Protein 1O5H (pdb70)

CATH classification: 1.20.120.680

Foldseek 3Di:
DQVPADPVRVVVCVDPDCLQHLLLVLLVLLCLLVLLCLLVVQAPDPPLPVCNVCVVSVVLCVLNVLSSVLSVQCCLVVQCCPCPPDPVSNLVSLLSNLVSLVSLVSLVSLVSLLVCLVRGDPVSLVSSLVSLVSNVVSLVSSVVSNVVSLVPHPPVVSSVVVVVNVVSVVSSVVSSVSSCVSVVVVPDD/DQVPADPVRVVVCVDPDCLQDLLLVLLVLLCLLVLLCLLVVQAPDPPQPVCNVCVVSVVLVVLNVLSNVLSNQCCLVVQCCPVPPDPVSNLVSLLSNLVSLNVLVSLVSLVSLLVCLVRGDLVSLVSSLVSLVSNLVSLVSSVVSNVVSLVVHPPVVSSVVVVVNVVSNVSSVVSSVSSCVSVVVVD

Radius of gyration: 20.79 Å; Cα contacts (8 Å, |Δi|>4): 556; chains: 2; bounding box: 46×40×64 Å

Nearest PDB structures (foldseek):
  1o5h-assembly1_B  TM=1.003E+00  e=1.200E-19  Thermotoga maritima
  7vg5-assembly1_B  TM=8.616E-01  e=2.254E-08  Methylorubrum extorquens AM1
  7vg4-assembly1_A  TM=8.883E-01  e=6.870E-08  Methylorubrum extorquens AM1
  7vg4-assembly3_F  TM=8.047E-01  e=1.773E-06  Methylorubrum extorquens AM1
  2lqg-assembly1_A  TM=3.278E-01  e=6.235E-01  Mus musculus

Solvent-accessible surface area: 16762 Å² total

Organism: Thermotoga maritima (strain ATCC 43589 / DSM 3109 / JCM 10099 / NBRC 100826 / MSB8) (NCBI:txid243274)

Secondary structure (DSSP, 8-state):
--TTSBHHHHH---SSSSSS-HHHHHHHHH--HHHH---TTTTT-TT-GGGS---HHHH--HHHHHHHHHHHH--HHHH---TTS-HHHHHHHHHHHHH---TTT--HHHHHHHHHHHHS-GGGHHHHHHHHHHHHHHHHHHHHHHHHHHTT---HHHHH--HHHHHHHHHHHHHHHHHH--GGGGT--/-GGGSBHHHHH---SSSSSS-HHHHHHHHH--HHHH---TTTTT-TT-GGGS---HHHH--HHHHHHHHHHHH--HHHH---TTS-HHHHHHHHHHHHH---TTT--HHHHHHHHHHHHS-GGGHHHHHHHHHHHHHHHHHHHHHHHHHHTT---HHHHH--HHHHHHHHHHHHHHHHHH--GGGG-

B-factor: mean 45.63, std 13.53, range [14.44, 129.76]

Structure (mmCIF, N/CA/C/O backbone):
data_1O5H
#
_entry.id   1O5H
#
_cell.length_a   56.704
_cell.length_b   71.875
_cell.length_c   119.245
_cell.angle_alpha   90.00
_cell.angle_beta   90.00
_cell.angle_gamma   90.00
#
_symmetry.space_group_name_H-M   'P 21 21 21'
#
loop_
_atom_site.group_PDB
_atom_site.id
_atom_site.type_symbol
_atom_site.label_atom_id
_atom_site.label_alt_id
_atom_site.label_comp_id
_atom_site.label_asym_id
_atom_site.label_entity_id
_atom_site.label_seq_id
_atom_site.pdbx_PDB_ins_code
_atom_site.Cartn_x
_atom_site.Cartn_y
_atom_site.Cartn_z
_atom_site.occupancy
_atom_site.B_iso_or_equiv
_atom_site.auth_seq_id
_atom_site.auth_comp_id
_atom_site.auth_asym_id
_atom_site.auth_atom_id
_atom_site.pdbx_PDB_model_num
ATOM 1 N N . GLU A 1 14 ? 18.732 27.672 48.348 1.00 61.63 2 GLU A N 1
ATOM 2 C CA . GLU A 1 14 ? 19.677 27.687 47.191 1.00 63.30 2 GLU A CA 1
ATOM 3 C C . GLU A 1 14 ? 21.163 27.856 47.556 1.00 62.28 2 GLU A C 1
ATOM 4 O O . GLU A 1 14 ? 21.871 26.872 47.734 1.00 63.26 2 GLU A O 1
ATOM 10 N N . VAL A 1 15 ? 21.621 29.103 47.664 1.00 60.16 3 VAL A N 1
ATOM 11 C CA . VAL A 1 15 ? 23.046 29.416 47.850 1.00 58.70 3 VAL A CA 1
ATOM 12 C C . VAL A 1 15 ? 23.625 28.989 49.193 1.00 57.34 3 VAL A C 1
ATOM 13 O O . VAL A 1 15 ? 24.741 28.472 49.247 1.00 55.79 3 VAL A O 1
ATOM 17 N N . GLU A 1 16 ? 22.878 29.223 50.272 1.00 56.06 4 GLU A N 1
ATOM 18 C CA . GLU A 1 16 ? 23.355 28.877 51.608 1.00 56.48 4 GLU A CA 1
ATOM 19 C C . GLU A 1 16 ? 23.624 27.396 51.745 1.00 55.57 4 GLU A C 1
ATOM 20 O O . GLU A 1 16 ? 24.456 26.984 52.572 1.00 55.97 4 GLU A O 1
ATOM 26 N N . ARG A 1 17 ? 22.901 26.596 50.961 1.00 52.90 5 ARG A N 1
ATOM 27 C CA . ARG A 1 17 ? 23.038 25.159 51.061 1.00 51.00 5 ARG A CA 1
ATOM 28 C C . ARG A 1 17 ? 24.353 24.679 50.425 1.00 48.34 5 ARG A C 1
ATOM 29 O O . ARG A 1 17 ? 24.710 23.511 50.529 1.00 49.42 5 ARG A O 1
ATOM 33 N N . LEU A 1 18 ? 25.106 25.596 49.825 1.00 44.84 6 LEU A N 1
ATOM 34 C CA . LEU A 1 18 ? 26.409 25.248 49.270 1.00 44.44 6 LEU A CA 1
ATOM 35 C C . LEU A 1 18 ? 27.438 25.162 50.358 1.00 45.31 6 LEU A C 1
ATOM 36 O O . LEU A 1 18 ? 27.395 25.926 51.324 1.00 47.64 6 LEU A O 1
ATOM 41 N N . SER A 1 19 ? 28.385 24.247 50.210 1.00 45.21 7 SER A N 1
ATOM 42 C CA . SER A 1 19 ? 29.472 24.177 51.175 1.00 43.48 7 SER A CA 1
ATOM 43 C C . SER A 1 19 ? 30.484 25.237 50.825 1.00 43.33 7 SER A C 1
ATOM 44 O O . SER A 1 19 ? 30.550 25.691 49.684 1.00 42.57 7 SER A O 1
ATOM 47 N N . LEU A 1 20 ? 31.282 25.611 51.812 1.00 44.29 8 LEU A N 1
ATOM 48 C CA . LEU A 1 20 ? 32.347 26.575 51.618 1.00 45.29 8 LEU A CA 1
ATOM 49 C C . LEU A 1 20 ? 33.325 26.185 50.498 1.00 46.53 8 LEU A C 1
ATOM 50 O O . LEU A 1 20 ? 33.679 27.029 49.659 1.00 46.90 8 LEU A O 1
ATOM 55 N N . LYS A 1 21 ? 33.751 24.921 50.467 1.00 46.05 9 LYS A N 1
ATOM 56 C CA . LYS A 1 21 ? 34.608 24.454 49.382 1.00 44.79 9 LYS A CA 1
ATOM 57 C C . LYS A 1 21 ? 33.893 24.606 48.043 1.00 43.87 9 LYS A C 1
ATOM 58 O O . LYS A 1 21 ? 34.483 25.147 47.119 1.00 41.92 9 LYS A O 1
ATOM 64 N N . GLU A 1 22 ? 32.636 24.146 47.959 1.00 42.59 10 GLU A N 1
ATOM 65 C CA . GLU A 1 22 ? 31.812 24.278 46.749 1.00 44.56 10 GLU A CA 1
ATOM 66 C C . GLU A 1 22 ? 31.728 25.725 46.279 1.00 43.53 10 GLU A C 1
ATOM 67 O O . GLU A 1 22 ? 32.115 26.046 45.143 1.00 40.90 10 GLU A O 1
ATOM 73 N N . PHE A 1 23 ? 31.208 26.599 47.144 1.00 42.73 11 PHE A N 1
ATOM 74 C CA . PHE A 1 23 ? 31.041 27.999 46.763 1.00 41.90 11 PHE A CA 1
ATOM 75 C C . PHE A 1 23 ? 32.341 28.575 46.216 1.00 43.30 11 PHE A C 1
ATOM 76 O O . PHE A 1 23 ? 32.334 29.268 45.196 1.00 43.74 11 PHE A O 1
ATOM 84 N N . CYS A 1 24 ? 33.449 28.282 46.893 1.00 42.96 12 CYS A N 1
ATOM 85 C CA . CYS A 1 24 ? 34.746 28.785 46.462 1.00 43.05 12 CYS A CA 1
ATOM 86 C C . CYS A 1 24 ? 35.134 28.242 45.117 1.00 42.88 12 CYS A C 1
ATOM 87 O O . CYS A 1 24 ? 35.388 29.005 44.210 1.00 44.95 12 CYS A O 1
ATOM 90 N N . ASP A 1 25 ? 35.166 26.920 44.989 1.00 44.40 13 ASP A N 1
ATOM 91 C CA . ASP A 1 25 ? 35.521 26.275 43.736 1.00 42.47 13 ASP A CA 1
ATOM 92 C C . ASP A 1 25 ? 34.770 26.916 42.595 1.00 42.28 13 ASP A C 1
ATOM 93 O O . ASP A 1 25 ? 35.348 27.137 41.553 1.00 42.97 13 ASP A O 1
ATOM 106 N N . VAL A 1 27 ? 33.507 30.069 42.435 1.00 42.89 15 VAL A N 1
ATOM 107 C CA . VAL A 1 27 ? 34.053 31.393 42.207 1.00 38.28 15 VAL A CA 1
ATOM 108 C C . VAL A 1 27 ? 35.351 31.236 41.439 1.00 38.52 15 VAL A C 1
ATOM 109 O O . VAL A 1 27 ? 35.604 31.962 40.486 1.00 39.07 15 VAL A O 1
ATOM 113 N N . ALA A 1 28 ? 36.154 30.260 41.842 1.00 38.73 16 ALA A N 1
ATOM 114 C CA . ALA A 1 28 ? 37.449 29.989 41.228 1.00 38.99 16 ALA A CA 1
ATOM 115 C C . ALA A 1 28 ? 37.343 29.530 39.771 1.00 39.94 16 ALA A C 1
ATOM 116 O O . ALA A 1 28 ? 38.211 29.834 38.958 1.00 38.65 16 ALA A O 1
ATOM 118 N N . GLU A 1 29 ? 36.260 28.814 39.467 1.00 43.81 17 GLU A N 1
ATOM 119 C CA . GLU A 1 29 ? 35.989 28.179 38.162 1.00 45.68 17 GLU A CA 1
ATOM 120 C C . GLU A 1 29 ? 36.058 29.131 36.992 1.00 46.36 17 GLU A C 1
ATOM 121 O O . GLU A 1 29 ? 35.863 30.339 37.119 1.00 46.01 17 GLU A O 1
ATOM 127 N N . ARG A 1 30 ? 36.300 28.570 35.824 1.00 49.39 18 ARG A N 1
ATOM 128 C CA . ARG A 1 30 ? 36.362 29.369 34.610 1.00 51.42 18 ARG A CA 1
ATOM 129 C C . ARG A 1 30 ? 34.947 29.693 34.081 1.00 51.51 18 ARG A C 1
ATOM 130 O O . ARG A 1 30 ? 34.679 29.633 32.887 1.00 53.45 18 ARG A O 1
ATOM 138 N N . LYS A 1 31 ? 34.048 30.018 34.999 1.00 51.50 19 LYS A N 1
ATOM 139 C CA . LYS A 1 31 ? 32.691 30.403 34.685 1.00 52.10 19 LYS A CA 1
ATOM 140 C C . LYS A 1 31 ? 32.473 31.795 35.302 1.00 53.40 19 LYS A C 1
ATOM 141 O O . LYS A 1 31 ? 33.117 32.141 36.287 1.00 52.42 19 LYS A O 1
ATOM 143 N N . PRO A 1 32 ? 31.587 32.612 34.743 1.00 54.82 20 PRO A N 1
ATOM 144 C CA . PRO A 1 32 ? 31.313 33.898 35.354 1.00 56.12 20 PRO A CA 1
ATOM 145 C C . PRO A 1 32 ? 30.146 33.879 36.351 1.00 59.90 20 PRO A C 1
ATOM 146 O O . PRO A 1 32 ? 29.734 34.955 36.763 1.00 60.09 20 PRO A O 1
ATOM 150 N N . THR A 1 33 ? 29.625 32.696 36.728 1.00 64.80 21 THR A N 1
ATOM 151 C CA . THR A 1 33 ? 28.320 32.587 37.437 1.00 66.60 21 THR A CA 1
ATOM 152 C C . THR A 1 33 ? 28.387 33.288 38.768 1.00 66.92 21 THR A C 1
ATOM 153 O O . THR A 1 33 ? 27.684 34.295 38.897 1.00 72.63 21 THR A O 1
ATOM 157 N N . PRO A 1 34 ? 29.189 32.810 39.749 1.00 62.49 22 PRO A N 1
ATOM 158 C CA . PRO A 1 34 ? 29.368 33.574 41.010 1.00 56.44 22 PRO A CA 1
ATOM 159 C C . PRO A 1 34 ? 30.576 34.507 40.873 1.00 53.69 22 PRO A C 1
ATOM 160 O O . PRO A 1 34 ? 31.714 34.057 40.793 1.00 52.82 22 PRO A O 1
ATOM 164 N N . GLY A 1 35 ? 30.308 35.804 40.780 1.00 52.39 23 GLY A N 1
ATOM 165 C CA . GLY A 1 35 ? 31.362 36.811 40.655 1.00 47.71 23 GLY A CA 1
ATOM 166 C C . GLY A 1 35 ? 31.568 37.577 41.950 1.00 45.17 23 GLY A C 1
ATOM 167 O O . GLY A 1 35 ? 31.063 37.183 43.017 1.00 44.55 23 GLY A O 1
ATOM 168 N N . GLY A 1 36 ? 32.313 38.675 41.856 1.00 41.43 24 GLY A N 1
ATOM 169 C CA . GLY A 1 36 ? 32.650 39.480 43.019 1.00 38.91 24 GLY A CA 1
ATOM 170 C C . GLY A 1 36 ? 31.439 39.848 43.844 1.00 39.92 24 GLY A C 1
ATOM 171 O O . GLY A 1 36 ? 31.401 39.583 45.061 1.00 38.55 24 GLY A O 1
ATOM 172 N N . GLY A 1 37 ? 30.436 40.425 43.165 1.00 39.06 25 GLY A N 1
ATOM 173 C CA . GLY A 1 37 ? 29.203 40.896 43.794 1.00 33.56 25 GLY A CA 1
ATOM 174 C C . GLY A 1 37 ? 28.616 39.814 44.642 1.00 35.04 25 GLY A C 1
ATOM 175 O O . GLY A 1 37 ? 28.373 40.048 45.824 1.00 38.06 25 GLY A O 1
ATOM 176 N N . ALA A 1 38 ? 28.427 38.621 44.060 1.00 34.80 26 ALA A N 1
ATOM 177 C CA . ALA A 1 38 ? 27.952 37.458 44.820 1.00 33.70 26 ALA A CA 1
ATOM 178 C C . ALA A 1 38 ? 28.822 37.202 46.054 1.00 34.94 26 ALA A C 1
ATOM 179 O O . ALA A 1 38 ? 28.288 37.120 47.185 1.00 35.10 26 ALA A O 1
ATOM 181 N N . VAL A 1 39 ? 30.147 37.129 45.856 1.00 32.50 27 VAL A N 1
ATOM 182 C CA . VAL A 1 39 ? 31.054 36.914 46.984 1.00 31.92 27 VAL A CA 1
ATOM 183 C C . VAL A 1 39 ? 30.808 37.963 48.069 1.00 33.70 27 VAL A C 1
ATOM 184 O O . VAL A 1 39 ? 30.664 37.620 49.252 1.00 34.35 27 VAL A O 1
ATOM 188 N N . GLY A 1 40 ? 30.739 39.232 47.651 1.00 34.84 28 GLY A N 1
ATOM 189 C CA . GLY A 1 40 ? 30.395 40.348 48.529 1.00 34.70 28 GLY A CA 1
ATOM 190 C C . GLY A 1 40 ? 29.183 40.081 49.418 1.00 38.74 28 GLY A C 1
ATOM 191 O O . GLY A 1 40 ? 29.266 40.203 50.661 1.00 38.79 28 GLY A O 1
ATOM 192 N N . SER A 1 41 ? 28.056 39.707 48.805 1.00 36.48 29 SER A N 1
ATOM 193 C CA . SER A 1 41 ? 26.905 39.290 49.602 1.00 37.60 29 SER A CA 1
ATOM 194 C C . SER A 1 41 ? 27.227 38.209 50.623 1.00 36.84 29 SER A C 1
ATOM 195 O O . SER A 1 41 ? 26.768 38.273 51.773 1.00 38.21 29 SER A O 1
ATOM 198 N N . VAL A 1 42 ? 27.986 37.204 50.203 1.00 34.58 30 VAL A N 1
ATOM 199 C CA . VAL A 1 42 ? 28.278 36.098 51.096 1.00 32.67 30 VAL A CA 1
ATOM 200 C C . VAL A 1 42 ? 29.125 36.603 52.253 1.00 32.13 30 VAL A C 1
ATOM 201 O O . VAL A 1 42 ? 28.887 36.270 53.435 1.00 29.74 30 VAL A O 1
ATOM 205 N N . VAL A 1 43 ? 30.085 37.448 51.921 1.00 30.14 31 VAL A N 1
ATOM 206 C CA . VAL A 1 43 ? 30.887 38.052 52.965 1.00 30.59 31 VAL A CA 1
ATOM 207 C C . VAL A 1 43 ? 29.993 38.878 53.849 1.00 30.40 31 VAL A C 1
ATOM 208 O O . VAL A 1 43 ? 30.083 38.810 55.058 1.00 30.94 31 VAL A O 1
ATOM 212 N N . GLY A 1 44 ? 29.080 39.627 53.252 1.00 31.78 32 GLY A N 1
ATOM 213 C CA . GLY A 1 44 ? 28.229 40.486 54.050 1.00 32.84 32 GLY A CA 1
ATOM 214 C C . GLY A 1 44 ? 27.473 39.642 55.048 1.00 36.21 32 GLY A C 1
ATOM 215 O O . GLY A 1 44 ? 27.325 40.000 56.214 1.00 37.29 32 GLY A O 1
ATOM 216 N N . ALA A 1 45 ? 26.984 38.503 54.575 1.00 38.86 33 ALA A N 1
ATOM 217 C CA . ALA A 1 45 ? 26.192 37.611 55.397 1.00 37.81 33 ALA A CA 1
ATOM 218 C C . ALA A 1 45 ? 26.993 37.200 56.602 1.00 38.26 33 ALA A C 1
ATOM 219 O O . ALA A 1 45 ? 26.499 37.238 57.700 1.00 38.82 33 ALA A O 1
ATOM 229 N N . ALA A 1 47 ? 29.461 38.819 57.893 1.00 37.89 35 ALA A N 1
ATOM 230 C CA . ALA A 1 47 ? 29.633 39.990 58.752 1.00 37.15 35 ALA A CA 1
ATOM 231 C C . ALA A 1 47 ? 28.428 40.181 59.655 1.00 38.40 35 ALA A C 1
ATOM 232 O O . ALA A 1 47 ? 28.583 40.486 60.843 1.00 39.33 35 ALA A O 1
ATOM 234 N N . CYS A 1 48 ? 27.232 39.982 59.099 1.00 38.26 36 CYS A N 1
ATOM 235 C CA . CYS A 1 48 ? 25.999 40.060 59.875 1.00 38.81 36 CYS A CA 1
ATOM 236 C C . CYS A 1 48 ? 26.007 39.015 60.981 1.00 40.60 36 CYS A C 1
ATOM 237 O O . CYS A 1 48 ? 25.571 39.277 62.115 1.00 43.63 36 CYS A O 1
ATOM 240 N N . ALA A 1 49 ? 26.531 37.837 60.681 1.00 39.77 37 ALA A N 1
ATOM 241 C CA . ALA A 1 49 ? 26.651 36.818 61.708 1.00 39.59 37 ALA A CA 1
ATOM 242 C C . ALA A 1 49 ? 27.529 37.253 62.876 1.00 39.36 37 ALA A C 1
ATOM 243 O O . ALA A 1 49 ? 27.190 36.987 64.022 1.00 38.69 37 ALA A O 1
ATOM 245 N N . LEU A 1 50 ? 28.642 37.932 62.620 1.00 39.82 38 LEU A N 1
ATOM 246 C CA . LEU A 1 50 ? 29.418 38.430 63.754 1.00 39.31 38 LEU A CA 1
ATOM 247 C C . LEU A 1 50 ? 28.577 39.413 64.568 1.00 40.80 38 LEU A C 1
ATOM 248 O O . LEU A 1 50 ? 28.532 39.335 65.796 1.00 39.36 38 LEU A O 1
ATOM 253 N N . ALA A 1 51 ? 27.872 40.318 63.894 1.00 41.76 39 ALA A N 1
ATOM 254 C CA . ALA A 1 51 ? 27.076 41.285 64.625 1.00 42.11 39 ALA A CA 1
ATOM 255 C C . ALA A 1 51 ? 26.045 40.548 65.452 1.00 44.60 39 ALA A C 1
ATOM 256 O O . ALA A 1 51 ? 25.787 40.907 66.603 1.00 47.94 39 ALA A O 1
ATOM 258 N N . GLU A 1 52 ? 25.454 39.512 64.873 1.00 44.20 40 GLU A N 1
ATOM 259 C CA . GLU A 1 52 ? 24.529 38.698 65.617 1.00 45.66 40 GLU A CA 1
ATOM 260 C C . GLU A 1 52 ? 25.203 38.045 66.835 1.00 49.16 40 GLU A C 1
ATOM 261 O O . GLU A 1 52 ? 24.619 38.015 67.929 1.00 49.27 40 GLU A O 1
ATOM 275 N N . VAL A 1 54 ? 27.831 39.059 68.620 1.00 47.91 42 VAL A N 1
ATOM 276 C CA . VAL A 1 54 ? 28.009 40.069 69.639 1.00 45.59 42 VAL A CA 1
ATOM 277 C C . VAL A 1 54 ? 26.679 40.405 70.315 1.00 46.39 42 VAL A C 1
ATOM 278 O O . VAL A 1 54 ? 26.620 40.550 71.549 1.00 48.30 42 VAL A O 1
ATOM 282 N N . ALA A 1 55 ? 25.601 40.500 69.542 1.00 44.82 43 ALA A N 1
ATOM 283 C CA . ALA A 1 55 ? 24.304 40.817 70.149 1.00 45.17 43 ALA A CA 1
ATOM 284 C C . ALA A 1 55 ? 23.825 39.700 71.073 1.00 46.57 43 ALA A C 1
ATOM 285 O O . ALA A 1 55 ? 23.306 39.960 72.159 1.00 47.38 43 ALA A O 1
ATOM 287 N N . ASN A 1 56 ? 24.004 38.455 70.644 1.00 47.29 44 ASN A N 1
ATOM 288 C CA . ASN A 1 56 ? 23.675 37.315 71.488 1.00 47.21 44 ASN A CA 1
ATOM 289 C C . ASN A 1 56 ? 24.451 37.312 72.770 1.00 48.56 44 ASN A C 1
ATOM 290 O O . ASN A 1 56 ? 23.876 37.095 73.829 1.00 50.39 44 ASN A O 1
ATOM 295 N N . PHE A 1 57 ? 25.756 37.547 72.680 1.00 47.84 45 PHE A N 1
ATOM 296 C CA . PHE A 1 57 ? 26.564 37.565 73.862 1.00 48.43 45 PHE A CA 1
ATOM 297 C C . PHE A 1 57 ? 26.323 38.806 74.725 1.00 50.06 45 PHE A C 1
ATOM 298 O O . PHE A 1 57 ? 26.995 38.988 75.731 1.00 51.85 45 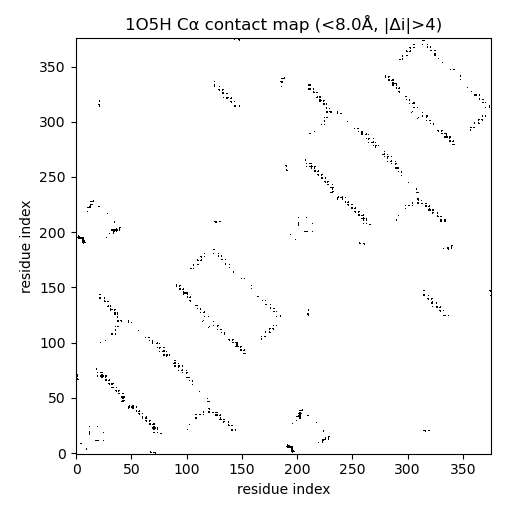PHE A O 1
ATOM 306 N N . THR A 1 58 ? 25.370 39.654 74.346 1.00 50.24 46 THR A N 1
ATOM 307 C CA . THR A 1 58 ? 25.070 40.852 75.127 1.00 50.08 46 THR A CA 1
ATOM 308 C C . THR A 1 58 ? 23.741 40.719 75.842 1.00 53.93 46 THR A C 1
ATOM 309 O O . THR A 1 58 ? 23.535 41.289 76.930 1.00 57.07 46 THR A O 1
ATOM 313 N N . ARG A 1 59 ? 22.817 39.979 75.243 1.00 55.32 47 ARG A N 1
ATOM 314 C CA . ARG A 1 59 ? 21.587 39.677 75.960 1.00 56.53 47 ARG A CA 1
ATOM 315 C C . ARG A 1 59 ? 21.872 38.581 76.972 1.00 57.33 47 ARG A C 1
ATOM 316 O O . ARG A 1 59 ? 22.908 37.908 76.895 1.00 57.24 47 ARG A O 1
ATOM 324 N N . LYS A 1 60 ? 20.955 38.418 77.925 1.00 58.61 48 LYS A N 1
ATOM 325 C CA . LYS A 1 60 ? 21.131 37.493 79.055 1.00 59.11 48 LYS A CA 1
ATOM 326 C C . LYS A 1 60 ? 22.495 37.710 79.756 1.00 60.39 48 LYS A C 1
ATOM 327 O O . LYS A 1 60 ? 23.145 36.747 80.185 1.00 61.58 48 LYS A O 1
ATOM 329 N N . LYS A 1 61 ? 22.913 38.977 79.865 1.00 60.09 49 LYS A N 1
ATOM 330 C CA . LYS A 1 61 ? 24.155 39.346 80.561 1.00 59.26 49 LYS A CA 1
ATOM 331 C C . LYS A 1 61 ? 23.962 40.484 81.568 1.00 59.78 49 LYS A C 1
ATOM 332 O O . LYS A 1 61 ? 23.407 41.544 81.230 1.00 59.61 49 LYS A O 1
ATOM 338 N N . LYS A 1 62 ? 24.432 40.260 82.796 1.00 59.79 50 LYS A N 1
ATOM 339 C CA . LYS A 1 62 ? 24.253 41.239 83.863 1.00 60.60 50 LYS A CA 1
ATOM 340 C C . LYS A 1 62 ? 25.049 42.486 83.498 1.00 60.67 50 LYS A C 1
ATOM 341 O O . LYS A 1 62 ? 26.185 42.390 83.020 1.00 59.26 50 LYS A O 1
ATOM 343 N N . GLY A 1 63 ? 24.420 43.646 83.682 1.00 61.23 51 GLY A N 1
ATOM 344 C CA . GLY A 1 63 ? 25.023 44.931 83.341 1.00 61.52 51 GLY A CA 1
ATOM 345 C C . GLY A 1 63 ? 24.553 45.457 81.996 1.00 62.15 51 GLY A C 1
ATOM 346 O O . GLY A 1 63 ? 24.692 46.651 81.711 1.00 63.23 51 GLY A O 1
ATOM 347 N N . TYR A 1 64 ? 23.997 44.567 81.168 1.00 61.41 52 TYR A N 1
ATOM 348 C CA . TYR A 1 64 ? 23.514 44.916 79.817 1.00 59.57 52 TYR A CA 1
ATOM 349 C C . TYR A 1 64 ? 22.003 44.663 79.662 1.00 59.46 52 TYR A C 1
ATOM 350 O O . TYR A 1 64 ? 21.472 44.650 78.534 1.00 58.13 52 TYR A O 1
ATOM 359 N N . GLU A 1 65 ? 21.315 44.458 80.793 1.00 59.00 53 GLU A N 1
ATOM 360 C CA . GLU A 1 65 ? 19.881 44.142 80.781 1.00 57.92 53 GLU A CA 1
ATOM 361 C C . GLU A 1 65 ? 18.984 45.280 80.292 1.00 57.75 53 GLU A C 1
ATOM 362 O O . GLU A 1 65 ? 17.920 45.018 79.742 1.00 58.37 53 GLU A O 1
ATOM 368 N N . ASP A 1 66 ? 19.413 46.528 80.452 1.00 57.20 54 ASP A N 1
ATOM 369 C CA . ASP A 1 66 ? 18.623 47.655 79.946 1.00 57.76 54 ASP A CA 1
ATOM 370 C C . ASP A 1 66 ? 18.863 47.984 78.471 1.00 56.97 54 ASP A C 1
ATOM 371 O O . ASP A 1 66 ? 18.373 49.002 77.972 1.00 55.48 54 ASP A O 1
ATOM 376 N N . VAL A 1 67 ? 19.636 47.139 77.789 1.00 58.21 55 VAL A N 1
ATOM 377 C CA . VAL A 1 67 ? 19.779 47.216 76.326 1.00 58.27 55 VAL A CA 1
ATOM 378 C C . VAL A 1 67 ? 19.368 45.890 75.682 1.00 58.82 55 VAL A C 1
ATOM 379 O O . VAL A 1 67 ? 19.562 45.682 74.489 1.00 58.74 55 VAL A O 1
ATOM 383 N N . GLU A 1 68 ? 18.791 44.999 76.481 1.00 58.94 56 GLU A N 1
ATOM 384 C CA . GLU A 1 68 ? 18.336 43.706 75.982 1.00 58.62 56 GLU A CA 1
ATOM 385 C C . GLU A 1 68 ? 17.252 43.763 74.905 1.00 57.76 56 GLU A C 1
ATOM 386 O O . GLU A 1 68 ? 17.379 43.076 73.887 1.00 57.03 56 GLU A O 1
ATOM 392 N N . PRO A 1 69 ? 16.177 44.530 75.116 1.00 57.23 57 PRO A N 1
ATOM 393 C CA . PRO A 1 69 ? 15.236 44.779 74.035 1.00 56.27 57 PRO A CA 1
ATOM 394 C C . PRO A 1 69 ? 15.993 45.083 72.748 1.00 55.76 57 PRO A C 1
ATOM 395 O O . PRO A 1 69 ? 15.744 44.446 71.719 1.00 56.52 57 PRO A O 1
ATOM 399 N N . GLU A 1 70 ? 16.941 46.015 72.822 1.00 54.84 58 GLU A N 1
ATOM 400 C CA . GLU A 1 70 ? 17.741 46.401 71.655 1.00 53.78 58 GLU A CA 1
ATOM 401 C C . GLU A 1 70 ? 18.560 45.247 71.061 1.00 51.47 58 GLU A C 1
ATOM 402 O O . GLU A 1 70 ? 18.733 45.178 69.847 1.00 51.75 58 GLU A O 1
ATOM 416 N N . GLU A 1 72 ? 17.924 41.782 71.333 1.00 49.20 60 GLU A N 1
ATOM 417 C CA . GLU A 1 72 ? 17.066 40.812 70.658 1.00 49.84 60 GLU A CA 1
ATOM 418 C C . GLU A 1 72 ? 16.583 41.335 69.317 1.00 49.67 60 GLU A C 1
ATOM 419 O O . GLU A 1 72 ? 16.403 40.570 68.374 1.00 49.15 60 GLU A O 1
ATOM 425 N N . ARG A 1 73 ? 16.402 42.650 69.248 1.00 49.35 61 ARG A N 1
ATOM 426 C CA . ARG A 1 73 ? 16.002 43.330 68.032 1.00 49.32 61 ARG A CA 1
ATOM 427 C C . ARG A 1 73 ? 17.064 43.162 66.941 1.00 48.71 61 ARG A C 1
ATOM 428 O O . ARG A 1 73 ? 16.729 42.965 65.766 1.00 50.91 61 ARG A O 1
ATOM 436 N N . ILE A 1 74 ? 18.334 43.232 67.333 1.00 45.61 62 ILE A N 1
ATOM 437 C CA . ILE A 1 74 ? 19.437 43.122 66.395 1.00 43.29 62 ILE A CA 1
ATOM 438 C C . ILE A 1 74 ? 19.578 41.687 65.921 1.00 43.49 62 ILE A C 1
ATOM 439 O O . ILE A 1 74 ? 19.669 41.423 64.719 1.00 42.78 62 ILE A O 1
ATOM 444 N N . VAL A 1 75 ? 19.609 40.762 66.869 1.00 43.67 63 VAL A N 1
ATOM 445 C CA . VAL A 1 75 ? 19.620 39.353 66.525 1.00 45.23 63 VAL A CA 1
ATOM 446 C C . VAL A 1 75 ? 18.613 39.056 65.401 1.00 46.60 63 VAL A C 1
ATOM 447 O O . VAL A 1 75 ? 18.964 38.483 64.367 1.00 47.78 63 VAL A O 1
ATOM 451 N N . GLU A 1 76 ? 17.376 39.486 65.598 1.00 47.74 64 GLU A N 1
ATOM 452 C CA . GLU A 1 76 ? 16.312 39.279 64.619 1.00 48.48 64 GLU A CA 1
ATOM 453 C C . GLU A 1 76 ? 16.632 39.949 63.284 1.00 46.17 64 GLU A C 1
ATOM 454 O O . GLU A 1 76 ? 16.425 39.344 62.234 1.00 46.31 64 GLU A O 1
ATOM 460 N N . ALA A 1 77 ? 17.152 41.175 63.326 1.00 44.51 65 ALA A N 1
ATOM 461 C CA . ALA A 1 77 ? 17.532 41.892 62.098 1.00 43.92 65 ALA A CA 1
ATOM 462 C C . ALA A 1 77 ? 18.695 41.231 61.346 1.00 43.93 65 ALA A C 1
ATOM 463 O O . ALA A 1 77 ? 18.713 41.182 60.111 1.00 44.04 65 ALA A O 1
ATOM 473 N N . GLU A 1 79 ? 19.374 38.144 61.478 1.00 44.46 67 GLU A N 1
ATOM 474 C CA . GLU A 1 79 ? 18.853 36.912 60.942 1.00 45.02 67 GLU A CA 1
ATOM 475 C C . GLU A 1 79 ? 18.231 37.181 59.582 1.00 45.34 67 GLU A C 1
ATOM 476 O O . GLU A 1 79 ? 18.452 36.433 58.622 1.00 45.01 67 GLU A O 1
ATOM 482 N N . GLU A 1 80 ? 17.463 38.267 59.509 1.00 45.97 68 GLU A N 1
ATOM 483 C CA . GLU A 1 80 ? 16.710 38.610 58.309 1.00 44.79 68 GLU A CA 1
ATOM 484 C C . GLU A 1 80 ? 17.665 39.148 57.246 1.00 45.45 68 GLU A C 1
ATOM 485 O O . GLU A 1 80 ? 17.442 38.943 56.047 1.00 46.65 68 GLU A O 1
ATOM 487 N N . ALA A 1 81 ? 18.739 39.811 57.676 1.00 44.17 69 ALA A N 1
ATOM 488 C CA . ALA A 1 81 ? 19.707 40.352 56.721 1.00 42.88 69 ALA A CA 1
ATOM 489 C C . ALA A 1 81 ? 20.464 39.242 55.991 1.00 43.83 69 ALA A C 1
ATOM 490 O O . ALA A 1 81 ? 20.721 39.333 54.798 1.00 43.93 69 ALA A O 1
ATOM 492 N N . ARG A 1 82 ? 20.819 38.184 56.701 1.00 44.42 70 ARG A N 1
ATOM 493 C CA . ARG A 1 82 ? 21.431 37.059 56.039 1.00 43.98 70 ARG A CA 1
ATOM 494 C C . ARG A 1 82 ? 20.506 36.512 54.958 1.00 46.61 70 ARG A C 1
ATOM 495 O O . ARG A 1 82 ? 20.949 36.330 53.819 1.00 49.55 70 ARG A O 1
ATOM 503 N N . LEU A 1 83 ? 19.231 36.281 55.282 1.00 46.23 71 LEU A N 1
ATOM 504 C CA . LEU A 1 83 ? 18.294 35.780 54.272 1.00 46.27 71 LEU A CA 1
ATOM 505 C C . LEU A 1 83 ? 18.263 36.704 53.049 1.00 46.09 71 LEU A C 1
ATOM 506 O O . LEU A 1 83 ? 18.240 36.232 51.912 1.00 46.93 71 LEU A O 1
ATOM 511 N N . LYS A 1 84 ? 18.296 38.013 53.272 1.00 44.72 72 LYS A N 1
ATOM 512 C CA . LYS A 1 84 ? 18.287 38.936 52.151 1.00 46.16 72 LYS A CA 1
ATOM 513 C C . LYS A 1 84 ? 19.551 38.786 51.309 1.00 45.45 72 LYS A C 1
ATOM 514 O O . LYS A 1 84 ? 19.484 38.722 50.060 1.00 43.20 72 LYS A O 1
ATOM 520 N N . LEU A 1 85 ? 20.692 38.698 52.002 1.00 44.50 73 LEU A N 1
ATOM 521 C CA . LEU A 1 85 ? 21.991 38.681 51.359 1.00 41.88 73 LEU A CA 1
ATOM 522 C C . LEU A 1 85 ? 22.184 37.392 50.589 1.00 42.00 73 LEU A C 1
ATOM 523 O O . LEU A 1 85 ? 22.664 37.385 49.447 1.00 39.23 73 LEU A O 1
ATOM 528 N N . PHE A 1 86 ? 21.786 36.287 51.196 1.00 43.52 74 PHE A N 1
ATOM 529 C CA . PHE A 1 86 ? 21.812 35.035 50.450 1.00 44.69 74 PHE A CA 1
ATOM 530 C C . PHE A 1 86 ? 20.913 35.086 49.227 1.00 44.36 74 PHE A C 1
ATOM 531 O O . PHE A 1 86 ? 21.232 34.504 48.197 1.00 44.61 74 PHE A O 1
ATOM 539 N N . ASP A 1 87 ? 19.805 35.802 49.322 1.00 43.71 75 ASP A N 1
ATOM 540 C CA . ASP A 1 87 ? 18.964 35.891 48.172 1.00 44.85 75 ASP A CA 1
ATOM 541 C C . ASP A 1 87 ? 19.661 36.745 47.130 1.00 44.35 75 ASP A C 1
ATOM 542 O O . ASP A 1 87 ? 19.630 36.426 45.918 1.00 45.11 75 ASP A O 1
ATOM 547 N N . LEU A 1 88 ? 20.318 37.812 47.587 1.00 41.19 76 LEU A N 1
ATOM 548 C CA . LEU A 1 88 ? 20.952 38.744 46.637 1.00 37.62 76 LEU A CA 1
ATOM 549 C C . LEU A 1 88 ? 22.137 38.139 45.901 1.00 37.01 76 LEU A C 1
ATOM 550 O O . LEU A 1 88 ? 22.476 38.564 44.814 1.00 37.94 76 LEU A O 1
ATOM 555 N N . ALA A 1 89 ? 22.768 37.142 46.497 1.00 36.78 77 ALA A N 1
ATOM 556 C CA . ALA A 1 89 ? 23.823 36.434 45.819 1.00 33.80 77 ALA A CA 1
ATOM 557 C C . ALA A 1 89 ? 23.200 35.692 44.653 1.00 35.85 77 ALA A C 1
ATOM 558 O O . ALA A 1 89 ? 23.694 35.805 43.545 1.00 37.78 77 ALA A O 1
ATOM 560 N N . LYS A 1 90 ? 22.102 34.972 44.889 1.00 38.38 78 LYS A N 1
ATOM 561 C CA . LYS A 1 90 ? 21.363 34.240 43.840 1.00 42.45 78 LYS A CA 1
ATOM 562 C C . LYS A 1 90 ? 20.999 35.204 42.716 1.00 43.76 78 LYS A C 1
ATOM 563 O O . LYS A 1 90 ? 21.281 34.937 41.546 1.00 43.62 78 LYS A O 1
ATOM 569 N N . LYS A 1 91 ? 20.393 36.336 43.083 1.00 44.97 79 LYS A N 1
ATOM 570 C CA . LYS A 1 91 ? 19.995 37.337 42.103 1.00 45.17 79 LYS A CA 1
ATOM 571 C C . LYS A 1 91 ? 21.175 37.770 41.267 1.00 46.52 79 LYS A C 1
ATOM 572 O O . LYS A 1 91 ? 21.055 37.837 40.057 1.00 48.22 79 LYS A O 1
ATOM 578 N N . ASP A 1 92 ? 22.315 38.054 41.901 1.00 48.45 80 ASP A N 1
ATOM 579 C CA . ASP A 1 92 ? 23.501 38.526 41.182 1.00 50.34 80 ASP A CA 1
ATOM 580 C C . ASP A 1 92 ? 23.874 37.578 40.054 1.00 54.30 80 ASP A C 1
ATOM 581 O O . ASP A 1 92 ? 24.248 38.021 38.971 1.00 54.91 80 ASP A O 1
ATOM 594 N N . GLU A 1 94 ? 21.810 35.295 38.683 1.00 56.75 82 GLU A N 1
ATOM 595 C CA . GLU A 1 94 ? 20.713 35.350 37.745 1.00 56.05 82 GLU A CA 1
ATOM 596 C C . GLU A 1 94 ? 20.780 36.606 36.898 1.00 56.20 82 GLU A C 1
ATOM 597 O O . GLU A 1 94 ? 20.588 36.555 35.688 1.00 57.88 82 GLU A O 1
ATOM 603 N N . ALA A 1 95 ? 21.067 37.733 37.534 1.00 56.92 83 ALA A N 1
ATOM 604 C CA . ALA A 1 95 ? 21.095 39.002 36.832 1.00 58.30 83 ALA A CA 1
ATOM 605 C C . ALA A 1 95 ? 22.148 38.985 35.744 1.00 59.09 83 ALA A C 1
ATOM 606 O O . ALA A 1 95 ? 21.924 39.523 34.655 1.00 58.53 83 ALA A O 1
ATOM 608 N N . PHE A 1 96 ? 23.281 38.350 36.038 1.00 60.95 84 PHE A N 1
ATOM 609 C CA . PHE A 1 96 ? 24.386 38.263 35.083 1.00 62.87 84 PHE A CA 1
ATOM 610 C C . PHE A 1 96 ? 24.027 37.406 33.897 1.00 61.94 84 PHE A C 1
ATOM 611 O O . PHE A 1 96 ? 24.379 37.740 32.782 1.00 61.50 84 PHE A O 1
ATOM 619 N N . GLU A 1 97 ? 23.351 36.288 34.143 1.00 62.20 85 GLU A N 1
ATOM 620 C CA . GLU A 1 97 ? 22.896 35.416 33.057 1.00 62.33 85 GLU A CA 1
ATOM 621 C C . GLU A 1 97 ? 21.987 36.181 32.134 1.00 60.43 85 GLU A C 1
ATOM 622 O O . GLU A 1 97 ? 22.198 36.196 30.935 1.00 61.98 85 GLU A O 1
ATOM 628 N N . LYS A 1 98 ? 20.973 36.811 32.708 1.00 58.92 86 LYS A N 1
ATOM 629 C CA . LYS A 1 98 ? 20.018 37.600 31.962 1.00 58.04 86 LYS A CA 1
ATOM 630 C C . LYS A 1 98 ? 20.658 38.710 31.104 1.00 60.36 86 LYS A C 1
ATOM 631 O O . LYS A 1 98 ? 20.309 38.855 29.943 1.00 60.80 86 LYS A O 1
ATOM 637 N N . VAL A 1 99 ? 21.599 39.474 31.657 1.00 64.33 87 VAL A N 1
ATOM 638 C CA . VAL A 1 99 ? 22.346 40.477 30.869 1.00 67.61 87 VAL A CA 1
ATOM 639 C C . VAL A 1 99 ? 23.155 39.841 29.725 1.00 71.49 87 VAL A C 1
ATOM 640 O O . VAL A 1 99 ? 23.006 40.235 28.571 1.00 71.76 87 VAL A O 1
ATOM 652 N N . LYS A 1 101 ? 22.773 36.950 28.417 1.00 75.12 89 LYS A N 1
ATOM 653 C CA . LYS A 1 101 ? 21.784 36.384 27.477 1.00 73.85 89 LYS A CA 1
ATOM 654 C C . LYS A 1 101 ? 20.866 37.458 26.897 1.00 73.12 89 LYS A C 1
ATOM 655 O O . LYS A 1 101 ? 19.681 37.229 26.678 1.00 71.16 89 LYS A O 1
ATOM 657 N N . ALA A 1 102 ? 21.430 38.636 26.664 1.00 74.38 90 ALA A N 1
ATOM 658 C CA . ALA A 1 102 ? 20.714 39.750 26.057 1.00 75.20 90 ALA A CA 1
ATOM 659 C C . ALA A 1 102 ? 21.666 40.687 25.313 1.00 76.87 90 ALA A C 1
ATOM 660 O O . ALA A 1 102 ? 21.197 41.561 24.577 1.00 76.06 90 ALA A O 1
ATOM 662 N N . TYR A 1 103 ? 22.986 40.502 25.519 1.00 78.89 91 TYR A N 1
ATOM 663 C CA . TYR A 1 103 ? 24.060 41.211 24.778 1.00 79.31 91 TYR A CA 1
ATOM 664 C C . TYR A 1 103 ? 23.834 41.068 23.270 1.00 80.01 91 TYR A C 1
ATOM 665 O O . TYR A 1 103 ? 24.218 41.942 22.482 1.00 80.82 91 TYR A O 1
ATOM 667 N N . LYS A 1 104 ? 23.183 39.969 22.887 1.00 79.83 92 LYS A N 1
ATOM 668 C CA . LYS A 1 104 ? 22.916 39.656 21.488 1.00 79.00 92 LYS A CA 1
ATOM 669 C C . LYS A 1 104 ? 21.453 39.905 21.070 1.00 78.90 92 LYS A C 1
ATOM 670 O O . LYS A 1 104 ? 21.135 39.838 19.874 1.00 79.45 92 LYS A O 1
ATOM 672 N N . SER A 1 105 ? 20.571 40.188 22.036 1.00 77.76 93 SER A N 1
ATOM 673 C CA . SER A 1 105 ? 19.175 40.586 21.724 1.00 75.90 93 SER A CA 1
ATOM 674 C C . SER A 1 105 ? 19.006 42.125 21.689 1.00 74.26 93 SER A C 1
ATOM 675 O O . SER A 1 105 ? 20.001 42.866 21.774 1.00 74.78 93 SER A O 1
ATOM 678 N N . SER A 1 106 ? 17.761 42.597 21.563 1.00 71.03 94 SER A N 1
ATOM 679 C CA . SER A 1 106 ? 17.467 44.040 21.394 1.00 68.47 94 SER A CA 1
ATOM 680 C C . SER A 1 106 ? 18.052 44.955 22.487 1.00 66.59 94 SER A C 1
ATOM 681 O O . SER A 1 106 ? 18.339 44.502 23.588 1.00 66.76 94 SER A O 1
ATOM 684 N N . GLU A 1 107 ? 18.226 46.238 22.157 1.00 65.43 95 GLU A N 1
ATOM 685 C CA . GLU A 1 107 ? 18.652 47.267 23.118 1.00 64.13 95 GLU A CA 1
ATOM 686 C C . GLU A 1 107 ? 17.548 47.621 24.118 1.00 62.62 95 GLU A C 1
ATOM 687 O O . GLU A 1 107 ? 17.816 48.240 25.142 1.00 62.65 95 GLU A O 1
ATOM 693 N N . GLY A 1 108 ? 16.312 47.234 23.818 1.00 60.89 96 GLY A N 1
ATOM 694 C CA . GLY A 1 108 ? 15.220 47.350 24.784 1.00 59.12 96 GLY A CA 1
ATOM 695 C C . GLY A 1 108 ? 15.431 46.394 25.942 1.00 58.36 96 GLY A C 1
ATOM 696 O O . GLY A 1 108 ? 15.621 46.813 27.081 1.00 59.42 96 GLY A O 1
ATOM 697 N N . GLU A 1 109 ? 15.411 45.102 25.638 1.00 57.38 97 GLU A N 1
ATOM 698 C CA . GLU A 1 109 ? 15.626 44.045 26.633 1.00 57.29 97 GLU A CA 1
ATOM 699 C C . GLU A 1 109 ? 16.962 44.194 27.438 1.00 55.05 97 GLU A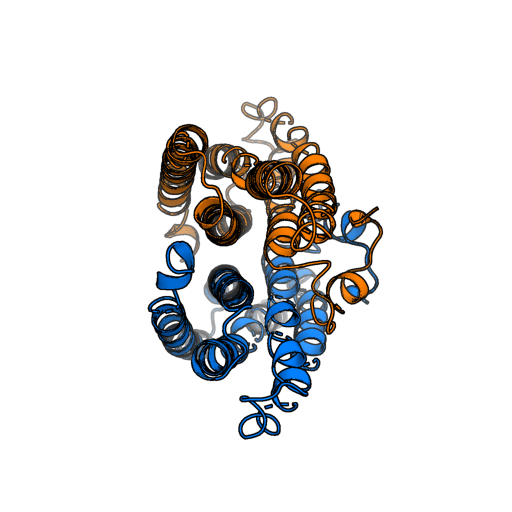 C 1
ATOM 700 O O . GLU A 1 109 ? 16.962 44.000 28.653 1.00 52.69 97 GLU A O 1
ATOM 706 N N . LEU A 1 110 ? 18.068 44.544 26.760 1.00 54.11 98 LEU A N 1
ATOM 707 C CA . LEU A 1 110 ? 19.399 44.653 27.386 1.00 53.47 98 LEU A CA 1
ATOM 708 C C . LEU A 1 110 ? 19.420 45.775 28.422 1.00 52.38 98 LEU A C 1
ATOM 709 O O . LEU A 1 110 ? 19.766 45.554 29.584 1.00 52.07 98 LEU A O 1
ATOM 714 N N . GLN A 1 111 ? 19.041 46.975 27.991 1.00 50.86 99 GLN A N 1
ATOM 715 C CA . GLN A 1 111 ? 18.998 48.132 28.862 1.00 48.44 99 GLN A CA 1
ATOM 716 C C . GLN A 1 111 ? 18.231 47.832 30.136 1.00 48.50 99 GLN A C 1
ATOM 717 O O . GLN A 1 111 ? 18.662 48.191 31.240 1.00 49.20 99 GLN A O 1
ATOM 723 N N . ASN A 1 112 ? 17.108 47.151 29.992 1.00 46.62 100 ASN A N 1
ATOM 724 C CA . ASN A 1 112 ? 16.314 46.784 31.148 1.00 46.83 100 ASN A CA 1
ATOM 725 C C . ASN A 1 112 ? 17.007 45.740 32.038 1.00 46.30 100 ASN A C 1
ATOM 726 O O . ASN A 1 112 ? 16.905 45.793 33.269 1.00 48.62 100 ASN A O 1
ATOM 731 N N . ALA A 1 113 ? 17.718 44.799 31.424 1.00 43.58 101 ALA A N 1
ATOM 732 C CA . ALA A 1 113 ? 18.409 43.766 32.177 1.00 40.28 101 ALA A CA 1
ATOM 733 C C . ALA A 1 113 ? 19.529 44.417 32.944 1.00 40.50 101 ALA A C 1
ATOM 734 O O . ALA A 1 113 ? 19.709 44.159 34.140 1.00 38.89 101 ALA A O 1
ATOM 736 N N . LEU A 1 114 ? 20.269 45.276 32.246 1.00 40.61 102 LEU A N 1
ATOM 737 C CA . LEU A 1 114 ? 21.323 46.054 32.863 1.00 41.86 102 LEU A CA 1
ATOM 738 C C . LEU A 1 114 ? 20.843 46.793 34.126 1.00 41.72 102 LEU A C 1
ATOM 739 O O . LEU A 1 114 ? 21.563 46.824 35.120 1.00 42.81 102 LEU A O 1
ATOM 744 N N . LYS A 1 115 ? 19.626 47.341 34.089 1.00 40.21 103 LYS A N 1
ATOM 745 C CA . LYS A 1 115 ? 19.061 48.054 35.236 1.00 40.55 103 LYS A CA 1
ATOM 746 C C . LYS A 1 115 ? 18.855 47.119 36.398 1.00 42.52 103 LYS A C 1
ATOM 747 O O . LYS A 1 115 ? 19.271 47.407 37.520 1.00 43.54 103 LYS A O 1
ATOM 753 N N . GLU A 1 116 ? 18.209 45.991 36.131 1.00 43.45 104 GLU A N 1
ATOM 754 C CA . GLU A 1 116 ? 17.959 45.019 37.183 1.00 42.87 104 GLU A CA 1
ATOM 755 C C . GLU A 1 116 ? 19.276 44.597 37.774 1.00 42.80 104 GLU A C 1
ATOM 756 O O . GLU A 1 116 ? 19.424 44.585 38.990 1.00 44.77 104 GLU A O 1
ATOM 762 N N . ALA A 1 117 ? 20.242 44.283 36.913 1.00 42.09 105 ALA A N 1
ATOM 763 C CA . ALA A 1 117 ? 21.545 43.829 37.377 1.00 41.01 105 ALA A CA 1
ATOM 764 C C . ALA A 1 117 ? 22.218 44.854 38.287 1.00 41.35 105 ALA A C 1
ATOM 765 O O . ALA A 1 117 ? 22.754 44.512 39.328 1.00 42.31 105 ALA A O 1
ATOM 767 N N . ALA A 1 118 ? 22.166 46.116 37.902 1.00 39.80 106 ALA A N 1
ATOM 768 C CA . ALA A 1 118 ? 22.762 47.148 38.704 1.00 37.92 106 ALA A CA 1
ATOM 769 C C . ALA A 1 118 ? 22.083 47.262 40.073 1.00 38.07 106 ALA A C 1
ATOM 770 O O . ALA A 1 118 ? 22.710 47.671 41.039 1.00 40.27 106 ALA A O 1
ATOM 772 N N . SER A 1 119 ? 20.814 46.879 40.158 1.00 37.31 107 SER A N 1
ATOM 773 C CA . SER A 1 119 ? 20.051 47.039 41.398 1.00 37.36 107 SER A CA 1
ATOM 774 C C . SER A 1 119 ? 20.514 46.064 42.431 1.00 37.01 107 SER A C 1
ATOM 775 O O . SER A 1 119 ? 20.373 46.316 43.632 1.00 39.95 107 SER A O 1
ATOM 778 N N . VAL A 1 120 ? 21.039 44.934 41.977 1.00 34.64 108 VAL A N 1
ATOM 779 C CA . VAL A 1 120 ? 21.383 43.885 42.912 1.00 32.64 108 VAL A CA 1
ATOM 780 C C . VAL A 1 120 ? 22.445 44.346 43.903 1.00 33.96 108 VAL A C 1
ATOM 781 O O . VAL A 1 120 ? 22.154 44.378 45.109 1.00 33.26 108 VAL A O 1
ATOM 785 N N . PRO A 1 121 ? 23.633 44.765 43.437 1.00 34.54 109 PRO A N 1
ATOM 786 C CA . PRO A 1 121 ? 24.661 45.244 44.383 1.00 36.21 109 PRO A CA 1
ATOM 787 C C . PRO A 1 121 ? 24.166 46.453 45.161 1.00 37.75 109 PRO A C 1
ATOM 788 O O . PRO A 1 121 ? 24.440 46.567 46.347 1.00 41.77 109 PRO A O 1
ATOM 800 N N . ASP A 1 123 ? 21.238 46.869 46.261 1.00 39.63 111 ASP A N 1
ATOM 801 C CA . ASP A 1 123 ? 20.495 46.287 47.374 1.00 40.65 111 ASP A CA 1
ATOM 802 C C . ASP A 1 123 ? 21.425 45.739 48.431 1.00 40.64 111 ASP A C 1
ATOM 803 O O . ASP A 1 123 ? 21.219 45.997 49.613 1.00 43.53 111 ASP A O 1
ATOM 808 N N . VAL A 1 124 ? 22.484 45.048 48.009 1.00 37.74 112 VAL A N 1
ATOM 809 C CA . VAL A 1 124 ? 23.471 44.547 48.954 1.00 34.28 112 VAL A CA 1
ATOM 810 C C . VAL A 1 124 ? 23.989 45.690 49.792 1.00 35.66 112 VAL A C 1
ATOM 811 O O . VAL A 1 124 ? 24.078 45.572 51.016 1.00 38.46 112 VAL A O 1
ATOM 815 N N . ILE A 1 125 ? 24.314 46.801 49.147 1.00 33.44 113 ILE A N 1
ATOM 816 C CA . ILE A 1 125 ? 24.805 47.970 49.871 1.00 34.34 113 ILE A CA 1
ATOM 817 C C . ILE A 1 125 ? 23.806 48.481 50.899 1.00 36.14 113 ILE A C 1
ATOM 818 O O . ILE A 1 125 ? 24.171 48.920 51.985 1.00 34.93 113 ILE A O 1
ATOM 823 N N . ARG A 1 126 ? 22.528 48.431 50.567 1.00 38.69 114 ARG A N 1
ATOM 824 C CA . ARG A 1 126 ? 21.563 48.913 51.530 1.00 39.53 114 ARG A CA 1
ATOM 825 C C . ARG A 1 126 ? 21.617 48.050 52.756 1.00 37.74 114 ARG A C 1
ATOM 826 O O . ARG A 1 126 ? 21.618 48.572 53.852 1.00 40.53 114 ARG A O 1
ATOM 834 N N . VAL A 1 127 ? 21.662 46.735 52.582 1.00 35.42 115 VAL A N 1
ATOM 835 C CA . VAL A 1 127 ? 21.824 45.859 53.739 1.00 36.27 115 VAL A CA 1
ATOM 836 C C . VAL A 1 127 ? 23.094 46.233 54.506 1.00 35.66 115 VAL A C 1
ATOM 837 O O . VAL A 1 127 ? 23.083 46.330 55.732 1.00 35.63 115 VAL A O 1
ATOM 849 N N . LYS A 1 129 ? 24.465 49.196 54.690 1.00 36.56 117 LYS A N 1
ATOM 850 C CA . LYS A 1 129 ? 24.093 50.359 55.488 1.00 37.86 117 LYS A CA 1
ATOM 851 C C . LYS A 1 129 ? 23.385 49.942 56.804 1.00 38.49 117 LYS A C 1
ATOM 852 O O . LYS A 1 129 ? 23.671 50.482 57.879 1.00 38.06 117 LYS A O 1
ATOM 858 N N . ASP A 1 130 ? 22.473 48.980 56.729 1.00 38.04 118 ASP A N 1
ATOM 859 C CA . ASP A 1 130 ? 21.818 48.515 57.943 1.00 38.60 118 ASP A CA 1
ATOM 860 C C . ASP A 1 130 ? 22.820 47.897 58.882 1.00 37.52 118 ASP A C 1
ATOM 861 O O . ASP A 1 130 ? 22.790 48.172 60.058 1.00 36.04 118 ASP A O 1
ATOM 866 N N . LEU A 1 131 ? 23.713 47.063 58.353 1.00 37.18 119 LEU A N 1
ATOM 867 C CA . LEU A 1 131 ? 24.681 46.382 59.186 1.00 34.50 119 LEU A CA 1
ATOM 868 C C . LEU A 1 131 ? 25.529 47.408 59.881 1.00 34.70 119 LEU A C 1
ATOM 869 O O . LEU A 1 131 ? 25.762 47.308 61.073 1.00 34.57 119 LEU A O 1
ATOM 874 N N . ALA A 1 132 ? 25.960 48.421 59.145 1.00 36.65 120 ALA A N 1
ATOM 875 C CA . ALA A 1 132 ? 26.831 49.434 59.726 1.00 38.59 120 ALA A CA 1
ATOM 876 C C . ALA A 1 132 ? 26.158 50.082 60.914 1.00 38.49 120 ALA A C 1
ATOM 877 O O . ALA A 1 132 ? 26.747 50.167 61.958 1.00 40.72 120 ALA A O 1
ATOM 879 N N . HIS A 1 133 ? 24.915 50.515 60.761 1.00 40.82 121 HIS A N 1
ATOM 880 C CA . HIS A 1 133 ? 24.190 51.166 61.854 1.00 43.06 121 HIS A CA 1
ATOM 881 C C . HIS A 1 133 ? 24.091 50.274 63.081 1.00 44.89 121 HIS A C 1
ATOM 882 O O . HIS A 1 133 ? 24.159 50.768 64.214 1.00 47.96 121 HIS A O 1
ATOM 889 N N . GLU A 1 134 ? 23.956 48.968 62.881 1.00 43.52 122 GLU A N 1
ATOM 890 C CA . GLU A 1 134 ? 23.882 48.070 64.017 1.00 43.09 122 GLU A CA 1
ATOM 891 C C . GLU A 1 134 ? 25.236 47.912 64.684 1.00 42.10 122 GLU A C 1
ATOM 892 O O . GLU A 1 134 ? 25.329 47.807 65.921 1.00 42.48 122 GLU A O 1
ATOM 898 N N . LEU A 1 135 ? 26.287 47.904 63.867 1.00 39.96 123 LEU A N 1
ATOM 899 C CA . LEU A 1 135 ? 27.637 47.787 64.385 1.00 35.60 123 LEU A CA 1
ATOM 900 C C . LEU A 1 135 ? 27.915 49.014 65.180 1.00 36.97 123 LEU A C 1
ATOM 901 O O . LEU A 1 135 ? 28.562 48.928 66.209 1.00 39.47 123 LEU A O 1
ATOM 906 N N . GLU A 1 136 ? 27.383 50.161 64.772 1.00 37.43 124 GLU A N 1
ATOM 907 C CA . GLU A 1 136 ? 27.570 51.333 65.626 1.00 40.53 124 GLU A CA 1
ATOM 908 C C . GLU A 1 136 ? 26.880 51.152 66.996 1.00 42.14 124 GLU A C 1
ATOM 909 O O . GLU A 1 136 ? 27.462 51.458 68.052 1.00 44.71 124 GLU A O 1
ATOM 915 N N . LYS A 1 137 ? 25.656 50.636 66.989 1.00 40.21 125 LYS A N 1
ATOM 916 C CA . LYS A 1 137 ? 24.977 50.370 68.249 1.00 38.38 125 LYS A CA 1
ATOM 917 C C . LYS A 1 137 ? 25.757 49.344 69.049 1.00 38.65 125 LYS A C 1
ATOM 918 O O . LYS A 1 137 ? 25.961 49.527 70.244 1.00 38.00 125 LYS A O 1
ATOM 924 N N . LEU A 1 138 ? 26.255 48.299 68.392 1.00 38.16 126 LEU A N 1
ATOM 925 C CA . LEU A 1 138 ? 27.012 47.287 69.123 1.00 39.10 126 LEU A CA 1
ATOM 926 C C . LEU A 1 138 ? 28.335 47.829 69.713 1.00 40.60 126 LEU A C 1
ATOM 927 O O . LEU A 1 138 ? 28.683 47.543 70.854 1.00 38.67 126 LEU A O 1
ATOM 932 N N . ALA A 1 139 ? 29.067 48.624 68.936 1.00 40.42 127 ALA A N 1
ATOM 933 C CA . ALA A 1 139 ? 30.265 49.254 69.450 1.00 39.62 127 ALA A CA 1
ATOM 934 C C . ALA A 1 139 ? 29.972 49.960 70.751 1.00 42.93 127 ALA A C 1
ATOM 935 O O . ALA A 1 139 ? 30.801 49.946 71.666 1.00 44.77 127 ALA A O 1
ATOM 937 N N . GLU A 1 140 ? 28.799 50.578 70.851 1.00 43.62 128 GLU A N 1
ATOM 938 C CA . GLU A 1 140 ? 28.560 51.481 71.968 1.00 44.83 128 GLU A CA 1
ATOM 939 C C . GLU A 1 140 ? 27.924 50.786 73.158 1.00 41.92 128 GLU A C 1
ATOM 940 O O . GLU A 1 140 ? 28.337 50.985 74.275 1.00 40.16 128 GLU A O 1
ATOM 946 N N . PHE A 1 141 ? 26.934 49.944 72.889 1.00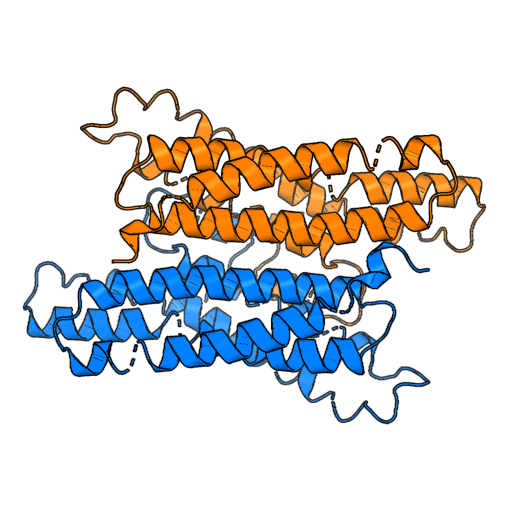 42.08 129 PHE A N 1
ATOM 947 C CA . PHE A 1 141 ? 26.106 49.324 73.925 1.00 38.35 129 PHE A CA 1
ATOM 948 C C . PHE A 1 141 ? 26.288 47.826 74.031 1.00 37.59 129 PHE A C 1
ATOM 949 O O . PHE A 1 141 ? 25.760 47.210 74.923 1.00 38.96 129 PHE A O 1
ATOM 957 N N . GLY A 1 142 ? 27.038 47.231 73.120 1.00 39.70 130 GLY A N 1
ATOM 958 C CA . GLY A 1 142 ? 27.228 45.788 73.130 1.00 38.65 130 GLY A CA 1
ATOM 959 C C . GLY A 1 142 ? 28.277 45.365 74.124 1.00 38.92 130 GLY A C 1
ATOM 960 O O . GLY A 1 142 ? 28.937 46.202 74.752 1.00 40.86 130 GLY A O 1
ATOM 961 N N . ASN A 1 143 ? 28.419 44.052 74.255 1.00 38.65 131 ASN A N 1
ATOM 962 C CA . ASN A 1 143 ? 29.331 43.420 75.197 1.00 40.00 131 ASN A CA 1
ATOM 963 C C . ASN A 1 143 ? 30.808 43.761 74.959 1.00 41.48 131 ASN A C 1
ATOM 964 O O . ASN A 1 143 ? 31.396 43.357 73.948 1.00 39.90 131 ASN A O 1
ATOM 969 N N . LYS A 1 144 ? 31.409 44.472 75.916 1.00 43.81 132 LYS A N 1
ATOM 970 C CA . LYS A 1 144 ? 32.784 44.988 75.765 1.00 46.97 132 LYS A CA 1
ATOM 971 C C . LYS A 1 144 ? 33.865 43.947 75.377 1.00 45.16 132 LYS A C 1
ATOM 972 O O . LYS A 1 144 ? 34.835 44.278 74.688 1.00 45.73 132 LYS A O 1
ATOM 978 N N . ASN A 1 145 ? 33.685 42.693 75.786 1.00 43.84 133 ASN A N 1
ATOM 979 C CA . ASN A 1 145 ? 34.675 41.662 75.489 1.00 44.04 133 ASN A CA 1
ATOM 980 C C . ASN A 1 145 ? 34.524 41.060 74.109 1.00 42.36 133 ASN A C 1
ATOM 981 O O . ASN A 1 145 ? 35.155 40.054 73.797 1.00 42.91 133 ASN A O 1
ATOM 986 N N . LEU A 1 146 ? 33.676 41.636 73.280 1.00 40.58 134 LEU A N 1
ATOM 987 C CA . LEU A 1 146 ? 33.552 41.122 71.934 1.00 37.41 134 LEU A CA 1
ATOM 988 C C . LEU A 1 146 ? 33.751 42.255 70.970 1.00 37.53 134 LEU A C 1
ATOM 989 O O . LEU A 1 146 ? 33.401 42.156 69.787 1.00 36.64 134 LEU A O 1
ATOM 994 N N . ALA A 1 147 ? 34.348 43.332 71.480 1.00 36.99 135 ALA A N 1
ATOM 995 C CA . ALA A 1 147 ? 34.614 44.468 70.640 1.00 37.04 135 ALA A CA 1
ATOM 996 C C . ALA A 1 147 ? 35.372 44.014 69.401 1.00 37.96 135 ALA A C 1
ATOM 997 O O . ALA A 1 147 ? 35.008 44.411 68.293 1.00 41.88 135 ALA A O 1
ATOM 999 N N . SER A 1 148 ? 36.369 43.145 69.575 1.00 36.34 136 SER A N 1
ATOM 1000 C CA . SER A 1 148 ? 37.118 42.618 68.443 1.00 35.38 136 SER A CA 1
ATOM 1001 C C . SER A 1 148 ? 36.158 42.123 67.355 1.00 36.26 136 SER A C 1
ATOM 1002 O O . SER A 1 148 ? 36.287 42.479 66.182 1.00 36.36 136 SER A O 1
ATOM 1005 N N . ASP A 1 149 ? 35.163 41.331 67.742 1.00 37.16 137 ASP A N 1
ATOM 1006 C CA . ASP A 1 149 ? 34.246 40.793 66.747 1.00 37.03 137 ASP A CA 1
ATOM 1007 C C . ASP A 1 149 ? 33.416 41.865 66.071 1.00 36.05 137 ASP A C 1
ATOM 1008 O O . ASP A 1 149 ? 33.139 41.784 64.888 1.00 39.38 137 ASP A O 1
ATOM 1013 N N . THR A 1 150 ? 33.028 42.879 66.812 1.00 35.34 138 THR A N 1
ATOM 1014 C CA . THR A 1 150 ? 32.365 44.013 66.202 1.00 35.04 138 THR A CA 1
ATOM 1015 C C . THR A 1 150 ? 33.260 44.692 65.180 1.00 35.66 138 THR A C 1
ATOM 1016 O O . THR A 1 150 ? 32.815 44.987 64.067 1.00 36.63 138 THR A O 1
ATOM 1020 N N . LEU A 1 151 ? 34.513 44.944 65.563 1.00 35.13 139 LEU A N 1
ATOM 1021 C CA . LEU A 1 151 ? 35.456 45.632 64.701 1.00 34.06 139 LEU A CA 1
ATOM 1022 C C . LEU A 1 151 ? 35.636 44.811 63.454 1.00 35.67 139 LEU A C 1
ATOM 1023 O O . LEU A 1 151 ? 35.576 45.324 62.350 1.00 39.55 139 LEU A O 1
ATOM 1028 N N . ASN A 1 152 ? 35.818 43.516 63.637 1.00 35.87 140 ASN A N 1
ATOM 1029 C CA . ASN A 1 152 ? 36.011 42.639 62.527 1.00 35.50 140 ASN A CA 1
ATOM 1030 C C . ASN A 1 152 ? 34.852 42.801 61.603 1.00 35.03 140 ASN A C 1
ATOM 1031 O O . ASN A 1 152 ? 35.033 42.897 60.382 1.00 36.82 140 ASN A O 1
ATOM 1036 N N . ALA A 1 153 ? 33.652 42.853 62.174 1.00 32.58 141 ALA A N 1
ATOM 1037 C CA . ALA A 1 153 ? 32.472 42.949 61.340 1.00 32.30 141 ALA A CA 1
ATOM 1038 C C . ALA A 1 153 ? 32.427 44.297 60.633 1.00 33.66 141 ALA A C 1
ATOM 1039 O O . ALA A 1 153 ? 32.016 44.374 59.477 1.00 37.28 141 ALA A O 1
ATOM 1041 N N . ALA A 1 154 ? 32.914 45.350 61.276 1.00 32.24 142 ALA A N 1
ATOM 1042 C CA . ALA A 1 154 ? 32.959 46.650 60.604 1.00 31.85 142 ALA A CA 1
ATOM 1043 C C . ALA A 1 154 ? 33.921 46.625 59.430 1.00 34.59 142 ALA A C 1
ATOM 1044 O O . ALA A 1 154 ? 33.636 47.135 58.326 1.00 39.03 142 ALA A O 1
ATOM 1046 N N . ASP A 1 155 ? 35.072 46.020 59.636 1.00 33.35 143 ASP A N 1
ATOM 1047 C CA . ASP A 1 155 ? 35.997 45.958 58.535 1.00 33.87 143 ASP A CA 1
ATOM 1048 C C . ASP A 1 155 ? 35.387 45.184 57.342 1.00 34.46 143 ASP A C 1
ATOM 1049 O O . ASP A 1 155 ? 35.436 45.661 56.201 1.00 36.89 143 ASP A O 1
ATOM 1054 N N . LEU A 1 156 ? 34.757 44.039 57.600 1.00 32.33 144 LEU A N 1
ATOM 1055 C CA . LEU A 1 156 ? 34.166 43.281 56.501 1.00 32.41 144 LEU A CA 1
ATOM 1056 C C . LEU A 1 156 ? 33.034 44.071 55.864 1.00 32.09 144 LEU A C 1
ATOM 1057 O O . LEU A 1 156 ? 32.984 44.205 54.647 1.00 28.83 144 LEU A O 1
ATOM 1062 N N . CYS A 1 157 ? 32.158 44.621 56.701 1.00 34.10 145 CYS A N 1
ATOM 1063 C CA . CYS A 1 157 ? 31.096 45.485 56.235 1.00 37.52 145 CYS A CA 1
ATOM 1064 C C . CYS A 1 157 ? 31.614 46.505 55.204 1.00 39.55 145 CYS A C 1
ATOM 1065 O O . CYS A 1 157 ? 31.180 46.535 54.042 1.00 40.91 145 CYS A O 1
ATOM 1068 N N . HIS A 1 158 ? 32.574 47.308 55.626 1.00 39.30 146 HIS A N 1
ATOM 1069 C CA . HIS A 1 158 ? 33.165 48.287 54.754 1.00 40.98 146 HIS A CA 1
ATOM 1070 C C . HIS A 1 158 ? 33.666 47.691 53.427 1.00 41.88 146 HIS A C 1
ATOM 1071 O O . HIS A 1 158 ? 33.413 48.251 52.345 1.00 46.03 146 HIS A O 1
ATOM 1078 N N . ALA A 1 159 ? 34.373 46.566 53.486 1.00 37.55 147 ALA A N 1
ATOM 1079 C CA . ALA A 1 159 ? 34.874 45.966 52.245 1.00 35.57 147 ALA A CA 1
ATOM 1080 C C . ALA A 1 159 ? 33.712 45.576 51.322 1.00 36.54 147 ALA A C 1
ATOM 1081 O O . ALA A 1 159 ? 33.785 45.775 50.110 1.00 37.17 147 ALA A O 1
ATOM 1083 N N . VAL A 1 160 ? 32.657 44.996 51.897 1.00 34.94 148 VAL A N 1
ATOM 1084 C CA . VAL A 1 160 ? 31.557 44.548 51.105 1.00 33.31 148 VAL A CA 1
ATOM 1085 C C . VAL A 1 160 ? 31.031 45.789 50.407 1.00 34.69 148 VAL A C 1
ATOM 1086 O O . VAL A 1 160 ? 30.822 45.795 49.193 1.00 36.67 148 VAL A O 1
ATOM 1090 N N . PHE A 1 161 ? 30.885 46.870 51.152 1.00 30.96 149 PHE A N 1
ATOM 1091 C CA . PHE A 1 161 ? 30.448 48.062 50.508 1.00 30.08 149 PHE A CA 1
ATOM 1092 C C . PHE A 1 161 ? 31.370 48.394 49.346 1.00 30.59 149 PHE A C 1
ATOM 1093 O O . PHE A 1 161 ? 30.914 48.718 48.245 1.00 32.46 149 PHE A O 1
ATOM 1101 N N . GLN A 1 162 ? 32.668 48.352 49.574 1.00 29.92 150 GLN A N 1
ATOM 1102 C CA . GLN A 1 162 ? 33.560 48.651 48.449 1.00 30.24 150 GLN A CA 1
ATOM 1103 C C . GLN A 1 162 ? 33.334 47.713 47.295 1.00 30.79 150 GLN A C 1
ATOM 1104 O O . GLN A 1 162 ? 33.241 48.175 46.174 1.00 35.69 150 GLN A O 1
ATOM 1110 N N . VAL A 1 163 ? 33.194 46.410 47.568 1.00 31.56 151 VAL A N 1
ATOM 1111 C CA . VAL A 1 163 ? 33.015 45.409 46.510 1.00 31.97 151 VAL A CA 1
ATOM 1112 C C . VAL A 1 163 ? 31.811 45.812 45.685 1.00 33.55 151 VAL A C 1
ATOM 1113 O O . VAL A 1 163 ? 31.903 46.011 44.469 1.00 36.70 151 VAL A O 1
ATOM 1117 N N . GLU A 1 164 ? 30.690 45.985 46.360 1.00 31.50 152 GLU A N 1
ATOM 1118 C CA . GLU A 1 164 ? 29.447 46.214 45.677 1.00 30.36 152 GLU A CA 1
ATOM 1119 C C . GLU A 1 164 ? 29.394 47.539 44.938 1.00 32.23 152 GLU A C 1
ATOM 1120 O O . GLU A 1 164 ? 28.778 47.619 43.876 1.00 34.38 152 GLU A O 1
ATOM 1126 N N . LYS A 1 165 ? 30.053 48.565 45.467 1.00 31.80 153 LYS A N 1
ATOM 1127 C CA . LYS A 1 165 ? 30.115 49.846 44.782 1.00 32.21 153 LYS A CA 1
ATOM 1128 C C . LYS A 1 165 ? 30.731 49.641 43.423 1.00 35.81 153 LYS A C 1
ATOM 1129 O O . LYS A 1 165 ? 30.165 50.102 42.399 1.00 40.09 153 LYS A O 1
ATOM 1135 N N . VAL A 1 166 ? 31.864 48.939 43.377 1.00 32.76 154 VAL A N 1
ATOM 1136 C CA . VAL A 1 166 ? 32.438 48.646 42.074 1.00 34.24 154 VAL A CA 1
ATOM 1137 C C . VAL A 1 166 ? 31.418 47.933 41.164 1.00 36.09 154 VAL A C 1
ATOM 1138 O O . VAL A 1 166 ? 31.262 48.287 39.981 1.00 37.57 154 VAL A O 1
ATOM 1142 N N . ASN A 1 167 ? 30.694 46.965 41.717 1.00 34.40 155 ASN A N 1
ATOM 1143 C CA . ASN A 1 167 ? 29.743 46.253 40.899 1.00 36.05 155 ASN A CA 1
ATOM 1144 C C . ASN A 1 167 ? 28.559 47.110 40.454 1.00 36.74 155 ASN A C 1
ATOM 1145 O O . ASN A 1 167 ? 28.120 47.017 39.298 1.00 37.74 155 ASN A O 1
ATOM 1150 N N . VAL A 1 168 ? 28.081 47.988 41.331 1.00 36.56 156 VAL A N 1
ATOM 1151 C CA . VAL A 1 168 ? 27.118 49.003 40.891 1.00 35.70 1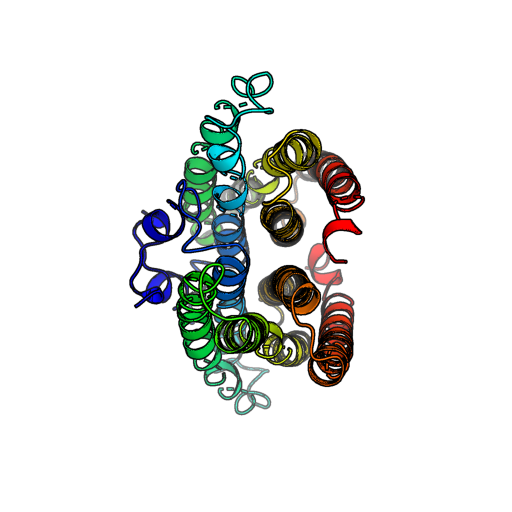56 VAL A CA 1
ATOM 1152 C C . VAL A 1 168 ? 27.652 49.845 39.726 1.00 37.25 156 VAL A C 1
ATOM 1153 O O . VAL A 1 168 ? 26.974 49.995 38.702 1.00 37.46 156 VAL A O 1
ATOM 1157 N N . LEU A 1 169 ? 28.866 50.378 39.856 1.00 37.54 157 LEU A N 1
ATOM 1158 C CA . LEU A 1 169 ? 29.368 51.232 38.780 1.00 38.28 157 LEU A CA 1
ATOM 1159 C C . LEU A 1 169 ? 29.673 50.516 37.475 1.00 40.10 157 LEU A C 1
ATOM 1160 O O . LEU A 1 169 ? 29.396 51.076 36.416 1.00 41.62 157 LEU A O 1
ATOM 1165 N N . ILE A 1 170 ? 30.218 49.300 37.519 1.00 40.07 158 ILE A N 1
ATOM 1166 C CA . ILE A 1 170 ? 30.456 48.605 36.247 1.00 42.35 158 ILE A CA 1
ATOM 1167 C C . ILE A 1 170 ? 29.159 48.469 35.481 1.00 43.61 158 ILE A C 1
ATOM 1168 O O . ILE A 1 170 ? 29.156 48.594 34.264 1.00 47.23 158 ILE A O 1
ATOM 1173 N N . ASN A 1 171 ? 28.052 48.250 36.181 1.00 44.34 159 ASN A N 1
ATOM 1174 C CA . ASN A 1 171 ? 26.776 48.150 35.504 1.00 44.62 159 ASN A CA 1
ATOM 1175 C C . ASN A 1 171 ? 26.214 49.459 34.994 1.00 45.70 159 ASN A C 1
ATOM 1176 O O . ASN A 1 171 ? 25.828 49.567 33.820 1.00 49.60 159 ASN A O 1
ATOM 1181 N N . LEU A 1 172 ? 26.215 50.468 35.846 1.00 44.19 160 LEU A N 1
ATOM 1182 C CA . LEU A 1 172 ? 25.728 51.777 35.443 1.00 45.69 160 LEU A CA 1
ATOM 1183 C C . LEU A 1 172 ? 26.292 52.287 34.131 1.00 47.80 160 LEU A C 1
ATOM 1184 O O . LEU A 1 172 ? 25.541 52.828 33.312 1.00 48.67 160 LEU A O 1
ATOM 1189 N N . LYS A 1 173 ? 27.605 52.122 33.936 1.00 49.30 161 LYS A N 1
ATOM 1190 C CA . LYS A 1 173 ? 28.297 52.697 32.781 1.00 48.95 161 LYS A CA 1
ATOM 1191 C C . LYS A 1 173 ? 27.772 52.176 31.454 1.00 49.04 161 LYS A C 1
ATOM 1192 O O . LYS A 1 173 ? 27.946 52.808 30.417 1.00 48.47 161 LYS A O 1
ATOM 1198 N N . GLU A 1 174 ? 27.101 51.035 31.497 1.00 49.73 162 GLU A N 1
ATOM 1199 C CA . GLU A 1 174 ? 26.457 50.483 30.305 1.00 51.57 162 GLU A CA 1
ATOM 1200 C C . GLU A 1 174 ? 25.021 50.968 30.029 1.00 49.21 162 GLU A C 1
ATOM 1201 O O . GLU A 1 174 ? 24.483 50.737 28.948 1.00 45.63 162 GLU A O 1
ATOM 1207 N N . ILE A 1 175 ? 24.407 51.621 31.014 1.00 49.22 163 ILE A N 1
ATOM 1208 C CA . ILE A 1 175 ? 22.998 52.038 30.941 1.00 48.27 163 ILE A CA 1
ATOM 1209 C C . ILE A 1 175 ? 22.874 53.447 30.361 1.00 48.95 163 ILE A C 1
ATOM 1210 O O . ILE A 1 175 ? 23.481 54.412 30.867 1.00 49.93 163 ILE A O 1
ATOM 1215 N N . SER A 1 176 ? 22.089 53.552 29.295 1.00 48.32 164 SER A N 1
ATOM 1216 C CA . SER A 1 176 ? 22.005 54.786 28.520 1.00 49.61 164 SER A CA 1
ATOM 1217 C C . SER A 1 176 ? 21.003 55.769 29.108 1.00 49.23 164 SER A C 1
ATOM 1218 O O . SER A 1 176 ? 21.132 56.974 28.906 1.00 52.77 164 SER A O 1
ATOM 1221 N N . ASP A 1 177 ? 20.020 55.255 29.843 1.00 46.68 165 ASP A N 1
ATOM 1222 C CA . ASP A 1 177 ? 19.044 56.092 30.539 1.00 44.58 165 ASP A CA 1
ATOM 1223 C C . ASP A 1 177 ? 19.734 57.004 31.558 1.00 43.68 165 ASP A C 1
ATOM 1224 O O . ASP A 1 177 ? 20.049 56.564 32.660 1.00 43.42 165 ASP A O 1
ATOM 1229 N N . GLU A 1 178 ? 19.958 58.268 31.206 1.00 44.10 166 GLU A N 1
ATOM 1230 C CA . GLU A 1 178 ? 20.682 59.172 32.108 1.00 46.49 166 GLU A CA 1
ATOM 1231 C C . GLU A 1 178 ? 20.051 59.291 33.500 1.00 45.99 166 GLU A C 1
ATOM 1232 O O . GLU A 1 178 ? 20.767 59.142 34.496 1.00 46.88 166 GLU A O 1
ATOM 1238 N N . THR A 1 179 ? 18.736 59.534 33.585 1.00 44.77 167 THR A N 1
ATOM 1239 C CA . THR A 1 179 ? 18.125 59.777 34.895 1.00 43.58 167 THR A CA 1
ATOM 1240 C C . THR A 1 179 ? 18.307 58.570 35.813 1.00 42.58 167 THR A C 1
ATOM 1241 O O . THR A 1 179 ? 18.728 58.730 36.957 1.00 45.25 167 THR A O 1
ATOM 1245 N N . PHE A 1 180 ? 18.054 57.360 35.318 1.00 39.57 168 PHE A N 1
ATOM 1246 C CA . PHE A 1 180 ? 18.326 56.149 36.117 1.00 37.22 168 PHE A CA 1
ATOM 1247 C C . PHE A 1 180 ? 19.737 56.119 36.701 1.00 39.27 168 PHE A C 1
ATOM 1248 O O . PHE A 1 180 ? 19.908 55.781 37.876 1.00 39.43 168 PHE A O 1
ATOM 1256 N N . ARG A 1 181 ? 20.735 56.443 35.875 1.00 40.33 169 ARG A N 1
ATOM 1257 C CA . ARG A 1 181 ? 22.111 56.602 36.334 1.00 40.48 169 ARG A CA 1
ATOM 1258 C C . ARG A 1 181 ? 22.202 57.703 37.394 1.00 38.94 169 ARG A C 1
ATOM 1259 O O . ARG A 1 181 ? 22.686 57.431 38.495 1.00 40.58 169 ARG A O 1
ATOM 1267 N N . LYS A 1 182 ? 21.754 58.929 37.094 1.00 35.29 170 LYS A N 1
ATOM 1268 C CA . LYS A 1 182 ? 21.935 60.010 38.076 1.00 37.32 170 LYS A CA 1
ATOM 1269 C C . LYS A 1 182 ? 21.336 59.634 39.419 1.00 36.22 170 LYS A C 1
ATOM 1270 O O . LYS A 1 182 ? 21.960 59.882 40.454 1.00 36.68 170 LYS A O 1
ATOM 1273 N N . ASN A 1 183 ? 20.163 58.995 39.386 1.00 34.70 171 ASN A N 1
ATOM 1274 C CA . ASN A 1 183 ? 19.511 58.492 40.593 1.00 34.73 171 ASN A CA 1
ATOM 1275 C C . ASN A 1 183 ? 20.346 57.477 41.357 1.00 37.29 171 ASN A C 1
ATOM 1276 O O . ASN A 1 183 ? 20.692 57.671 42.526 1.00 37.63 171 ASN A O 1
ATOM 1289 N N . LEU A 1 185 ? 23.355 56.756 41.200 1.00 38.71 173 LEU A N 1
ATOM 1290 C CA . LEU A 1 185 ? 24.594 57.338 41.654 1.00 37.44 173 LEU A CA 1
ATOM 1291 C C . LEU A 1 185 ? 24.345 58.123 42.913 1.00 37.78 173 LEU A C 1
ATOM 1292 O O . LEU A 1 185 ? 25.114 58.057 43.874 1.00 40.42 173 LEU A O 1
ATOM 1297 N N . GLU A 1 186 ? 23.250 58.858 42.909 1.00 37.74 174 GLU A N 1
ATOM 1298 C CA . GLU A 1 186 ? 22.854 59.613 44.066 1.00 39.38 174 GLU A CA 1
ATOM 1299 C C . GLU A 1 186 ? 22.660 58.750 45.328 1.00 39.92 174 GLU A C 1
ATOM 1300 O O . GLU A 1 186 ? 23.252 59.034 46.387 1.00 40.45 174 GLU A O 1
ATOM 1306 N N . GLU A 1 187 ? 21.836 57.708 45.200 1.00 36.36 175 GLU A N 1
ATOM 1307 C CA . GLU A 1 187 ? 21.626 56.747 46.262 1.00 33.48 175 GLU A CA 1
ATOM 1308 C C . GLU A 1 187 ? 22.948 56.179 46.733 1.00 34.01 175 GLU A C 1
ATOM 1309 O O . GLU A 1 187 ? 23.253 56.141 47.910 1.00 34.58 175 GLU A O 1
ATOM 1315 N N . LEU A 1 188 ? 23.747 55.713 45.794 1.00 34.65 176 LEU A N 1
ATOM 1316 C CA . LEU A 1 188 ? 25.062 55.209 46.135 1.00 33.31 176 LEU A CA 1
ATOM 1317 C C . LEU A 1 188 ? 25.829 56.200 47.021 1.00 34.42 176 LEU A C 1
ATOM 1318 O O . LEU A 1 188 ? 26.466 55.818 47.984 1.00 37.03 176 LEU A O 1
ATOM 1323 N N . GLU A 1 189 ? 25.745 57.480 46.694 1.00 34.81 177 GLU A N 1
ATOM 1324 C CA . GLU A 1 189 ? 26.527 58.516 47.349 1.00 32.92 177 GLU A CA 1
ATOM 1325 C C . GLU A 1 189 ? 26.156 58.604 48.826 1.00 35.10 177 GLU A C 1
ATOM 1326 O O . GLU A 1 189 ? 27.018 58.712 49.718 1.00 36.52 177 GLU A O 1
ATOM 1332 N N . GLU A 1 190 ? 24.849 58.540 49.058 1.00 34.99 178 GLU A N 1
ATOM 1333 C CA . GLU A 1 190 ? 24.249 58.581 50.372 1.00 33.30 178 GLU A CA 1
ATOM 1334 C C . GLU A 1 190 ? 24.533 57.345 51.189 1.00 34.24 178 GLU A C 1
ATOM 1335 O O . GLU A 1 190 ? 24.908 57.448 52.357 1.00 37.46 178 GLU A O 1
ATOM 1341 N N . GLN A 1 191 ? 24.340 56.174 50.598 1.00 32.36 179 GLN A N 1
ATOM 1342 C CA . GLN A 1 191 ? 24.620 54.970 51.335 1.00 33.60 179 GLN A CA 1
ATOM 1343 C C . GLN A 1 191 ? 26.085 55.014 51.724 1.00 33.14 179 GLN A C 1
ATOM 1344 O O . GLN A 1 191 ? 26.455 54.730 52.855 1.00 33.35 179 GLN A O 1
ATOM 1350 N N . GLU A 1 192 ? 26.917 55.453 50.800 1.00 32.99 180 GLU A N 1
ATOM 1351 C CA . GLU A 1 192 ? 28.322 55.532 51.082 1.00 35.33 180 GLU A CA 1
ATOM 1352 C C . GLU A 1 192 ? 28.575 56.354 52.349 1.00 38.45 180 GLU A C 1
ATOM 1353 O O . GLU A 1 192 ? 29.321 55.933 53.257 1.00 39.47 180 GLU A O 1
ATOM 1359 N N . ALA A 1 193 ? 27.931 57.521 52.423 1.00 38.76 181 ALA A N 1
ATOM 1360 C CA . ALA A 1 193 ? 28.226 58.445 53.498 1.00 36.18 181 ALA A CA 1
ATOM 1361 C C . ALA A 1 193 ? 27.804 57.839 54.818 1.00 37.68 181 ALA A C 1
ATOM 1362 O O . ALA A 1 193 ? 28.558 57.903 55.805 1.00 39.08 181 ALA A O 1
ATOM 1364 N N . GLN A 1 194 ? 26.631 57.203 54.820 1.00 37.10 182 GLN A N 1
ATOM 1365 C CA . GLN A 1 194 ? 26.100 56.581 56.026 1.00 39.44 182 GLN A CA 1
ATOM 1366 C C . GLN A 1 194 ? 27.044 55.498 56.479 1.00 40.04 182 GLN A C 1
ATOM 1367 O O . GLN A 1 194 ? 27.502 55.502 57.625 1.00 43.57 182 GLN A O 1
ATOM 1373 N N . ILE A 1 195 ? 27.417 54.634 55.545 1.00 39.24 183 ILE A N 1
ATOM 1374 C CA . ILE A 1 195 ? 28.316 53.547 55.823 1.00 38.20 183 ILE A CA 1
ATOM 1375 C C . ILE A 1 195 ? 29.720 54.023 56.263 1.00 42.01 183 ILE A C 1
ATOM 1376 O O . ILE A 1 195 ? 30.233 53.551 57.271 1.00 42.77 183 ILE A O 1
ATOM 1381 N N . GLU A 1 196 ? 30.337 54.946 55.527 1.00 42.79 184 GLU A N 1
ATOM 1382 C CA . GLU A 1 196 ? 31.620 55.508 55.959 1.00 43.79 184 GLU A CA 1
ATOM 1383 C C . GLU A 1 196 ? 31.547 56.055 57.361 1.00 44.21 184 GLU A C 1
ATOM 1384 O O . GLU A 1 196 ? 32.430 55.770 58.176 1.00 44.85 184 GLU A O 1
ATOM 1390 N N . GLY A 1 197 ? 30.495 56.842 57.628 1.00 40.22 185 GLY A N 1
ATOM 1391 C CA . GLY A 1 197 ? 30.343 57.497 58.896 1.00 37.58 185 GLY A CA 1
ATOM 1392 C C . GLY A 1 197 ? 30.311 56.503 60.015 1.00 38.69 185 GLY A C 1
ATOM 1393 O O . GLY A 1 197 ? 31.164 56.560 60.900 1.00 38.45 185 GLY A O 1
ATOM 1394 N N . CYS A 1 198 ? 29.332 55.592 59.980 1.00 38.77 186 CYS A N 1
ATOM 1395 C CA . CYS A 1 198 ? 29.267 54.524 60.973 1.00 40.00 186 CYS A CA 1
ATOM 1396 C C . CYS A 1 198 ? 30.620 53.818 61.107 1.00 39.80 186 CYS A C 1
ATOM 1397 O O . CYS A 1 198 ? 31.130 53.607 62.194 1.00 41.03 186 CYS A O 1
ATOM 1400 N N . TYR A 1 199 ? 31.211 53.475 59.982 1.00 40.01 187 TYR A N 1
ATOM 1401 C CA . TYR A 1 199 ? 32.450 52.750 59.973 1.00 42.80 187 TYR A CA 1
ATOM 1402 C C . TYR A 1 199 ? 33.548 53.455 60.760 1.00 47.49 187 TYR A C 1
ATOM 1403 O O . TYR A 1 199 ? 34.195 52.857 61.638 1.00 49.70 187 TYR A O 1
ATOM 1412 N N . GLN A 1 200 ? 33.773 54.714 60.416 1.00 47.89 188 GLN A N 1
ATOM 1413 C CA . GLN A 1 200 ? 34.782 55.514 61.065 1.00 48.72 188 GLN A CA 1
ATOM 1414 C C . GLN A 1 200 ? 34.483 55.643 62.573 1.00 49.20 188 GLN A C 1
ATOM 1415 O O . GLN A 1 200 ? 35.363 55.394 63.409 1.00 49.33 188 GLN A O 1
ATOM 1421 N N . ARG A 1 201 ? 33.239 55.993 62.924 1.00 47.02 189 ARG A N 1
ATOM 1422 C CA . ARG A 1 201 ? 32.844 56.033 64.329 1.00 42.86 189 ARG A CA 1
ATOM 1423 C C . ARG A 1 201 ? 33.147 54.698 65.008 1.00 39.51 189 ARG A C 1
ATOM 1424 O O . ARG A 1 201 ? 33.787 54.686 66.040 1.00 41.17 189 ARG A O 1
ATOM 1432 N N . VAL A 1 202 ? 32.727 53.580 64.424 1.00 35.41 190 VAL A N 1
ATOM 1433 C CA . VAL A 1 202 ? 32.983 52.297 65.059 1.00 33.52 190 VAL A CA 1
ATOM 1434 C C . VAL A 1 202 ? 34.479 52.099 65.276 1.00 35.26 190 VAL A C 1
ATOM 1435 O O . VAL A 1 202 ? 34.918 51.894 66.415 1.00 34.24 190 VAL A O 1
ATOM 1439 N N . LYS A 1 203 ? 35.270 52.170 64.202 1.00 35.08 191 LYS A N 1
ATOM 1440 C CA . LYS A 1 203 ? 36.723 52.225 64.359 1.00 36.20 191 LYS A CA 1
ATOM 1441 C C . LYS A 1 203 ? 37.228 53.195 65.480 1.00 37.77 191 LYS A C 1
ATOM 1442 O O . LYS A 1 203 ? 37.998 52.797 66.338 1.00 36.18 191 LYS A O 1
ATOM 1448 N N . LYS A 1 204 ? 36.771 54.443 65.492 1.00 39.61 192 LYS A N 1
ATOM 1449 C CA . LYS A 1 204 ? 37.268 55.409 66.456 1.00 40.62 192 LYS A CA 1
ATOM 1450 C C . LYS A 1 204 ? 36.927 54.932 67.868 1.00 41.69 192 LYS A C 1
ATOM 1451 O O . LYS A 1 204 ? 37.811 54.806 68.694 1.00 40.34 192 LYS A O 1
ATOM 1462 N N . LEU A 1 206 ? 36.291 51.879 68.863 1.00 48.22 194 LEU A N 1
ATOM 1463 C CA . LEU A 1 206 ? 36.838 50.600 69.249 1.00 46.59 194 LEU A CA 1
ATOM 1464 C C . LEU A 1 206 ? 38.334 50.419 69.053 1.00 49.68 194 LEU A C 1
ATOM 1465 O O . LEU A 1 206 ? 38.872 49.386 69.433 1.00 51.59 194 LEU A O 1
ATOM 1470 N N . GLU A 1 207 ? 39.034 51.387 68.474 1.00 51.79 195 GLU A N 1
ATOM 1471 C CA . GLU A 1 207 ? 40.449 51.128 68.121 1.00 55.89 195 GLU A CA 1
ATOM 1472 C C . GLU A 1 207 ? 41.299 50.696 69.338 1.00 54.75 195 GLU A C 1
ATOM 1473 O O . GLU A 1 207 ? 42.241 49.906 69.210 1.00 56.94 195 GLU A O 1
ATOM 1479 N N . GLY A 1 208 ? 40.944 51.193 70.515 1.00 50.71 196 GLY A N 1
ATOM 1480 C CA . GLY A 1 208 ? 41.745 50.959 71.705 1.00 48.45 196 GLY A CA 1
ATOM 1481 C C . GLY A 1 208 ? 41.785 49.531 72.224 1.00 46.82 196 GLY A C 1
ATOM 1482 O O . GLY A 1 208 ? 42.614 49.176 73.066 1.00 44.45 196 GLY A O 1
ATOM 1483 N N . ILE A 1 209 ? 40.896 48.689 71.740 1.00 45.07 197 ILE A N 1
ATOM 1484 C CA . ILE A 1 209 ? 40.826 47.363 72.314 1.00 49.41 197 ILE A CA 1
ATOM 1485 C C . ILE A 1 209 ? 42.050 46.587 71.921 1.00 51.20 197 ILE A C 1
ATOM 1486 O O . ILE A 1 209 ? 42.350 45.543 72.475 1.00 52.18 197 ILE A O 1
ATOM 1491 N N . VAL A 1 210 ? 42.750 47.112 70.933 1.00 53.54 198 VAL A N 1
ATOM 1492 C CA . VAL A 1 210 ? 43.906 46.447 70.352 1.00 52.45 198 VAL A CA 1
ATOM 1493 C C . VAL A 1 210 ? 45.125 46.459 71.307 1.00 51.90 198 VAL A C 1
ATOM 1494 O O . VAL A 1 210 ? 46.073 45.693 71.143 1.00 52.14 198 VAL A O 1
ATOM 1498 N N . TRP A 1 211 ? 45.064 47.308 72.331 1.00 53.02 199 TRP A N 1
ATOM 1499 C CA . TRP A 1 211 ? 46.156 47.444 73.308 1.00 53.44 199 TRP A CA 1
ATOM 1500 C C . TRP A 1 211 ? 45.674 47.487 74.756 1.00 53.60 199 TRP A C 1
ATOM 1501 O O . TRP A 1 211 ? 46.454 47.247 75.670 1.00 52.86 199 TRP A O 1
ATOM 1512 N N . SER A 1 212 ? 44.399 47.797 74.979 1.00 54.01 200 SER A N 1
ATOM 1513 C CA . SER A 1 212 ? 43.927 47.895 76.349 1.00 53.57 200 SER A CA 1
ATOM 1514 C C . SER A 1 212 ? 43.212 46.646 76.844 1.00 53.34 200 SER A C 1
ATOM 1515 O O . SER A 1 212 ? 42.165 46.282 76.350 1.00 53.37 200 SER A O 1
ATOM 1518 N N . SER A 1 213 ? 43.828 45.975 77.813 1.00 56.03 201 SER A N 1
ATOM 1519 C CA . SER A 1 213 ? 43.167 44.909 78.583 1.00 56.73 201 SER A CA 1
ATOM 1520 C C . SER A 1 213 ? 42.734 45.387 79.990 1.00 55.16 201 SER A C 1
ATOM 1521 O O . SER A 1 213 ? 41.979 46.358 80.126 1.00 54.49 201 SER A O 1
ATOM 1524 N N . GLU B 1 14 ? 37.127 19.265 57.040 1.00 59.35 2 GLU B N 1
ATOM 1525 C CA . GLU B 1 14 ? 36.445 19.904 58.212 1.00 60.49 2 GLU B CA 1
ATOM 1526 C C . GLU B 1 14 ? 35.597 21.145 57.887 1.00 59.81 2 GLU B C 1
ATOM 1527 O O . GLU B 1 14 ? 34.413 21.019 57.604 1.00 60.25 2 GLU B O 1
ATOM 1533 N N . VAL B 1 15 ? 36.205 22.331 57.919 1.00 59.14 3 VAL B N 1
ATOM 1534 C CA . VAL B 1 15 ? 35.478 23.598 57.800 1.00 57.05 3 VAL B CA 1
ATOM 1535 C C . VAL B 1 15 ? 34.817 23.784 56.443 1.00 57.26 3 VAL B C 1
ATOM 1536 O O . VAL B 1 15 ? 33.675 24.216 56.381 1.00 56.77 3 VAL B O 1
ATOM 1540 N N . GLU B 1 16 ? 35.527 23.461 55.363 1.00 56.68 4 GLU B N 1
ATOM 1541 C CA . GLU B 1 16 ? 35.016 23.717 54.013 1.00 57.59 4 GLU B CA 1
ATOM 1542 C C . GLU B 1 16 ? 33.775 22.924 53.719 1.00 55.22 4 GLU B C 1
ATOM 1543 O O . GLU B 1 16 ? 32.960 23.301 52.877 1.00 54.89 4 GLU B O 1
ATOM 1549 N N . ARG B 1 17 ? 33.649 21.796 54.392 1.00 53.63 5 ARG B N 1
ATOM 1550 C CA . ARG B 1 17 ? 32.499 20.953 54.187 1.00 51.59 5 ARG B CA 1
ATOM 1551 C C . ARG B 1 17 ? 31.209 21.555 54.797 1.00 49.52 5 ARG B C 1
ATOM 1552 O O . ARG B 1 17 ? 30.119 21.050 54.526 1.00 50.84 5 ARG B O 1
ATOM 1556 N N . LEU B 1 18 ? 31.323 22.648 55.566 1.00 44.94 6 LEU B N 1
ATOM 1557 C CA . LEU B 1 18 ? 30.150 23.314 56.140 1.00 41.86 6 LEU B CA 1
ATOM 1558 C C . LEU B 1 18 ? 29.458 24.089 55.062 1.00 41.76 6 LEU B C 1
ATOM 1559 O O . LEU B 1 18 ? 30.119 24.582 54.158 1.00 44.97 6 LEU B O 1
ATOM 1564 N N . SER B 1 19 ? 28.135 24.210 55.143 1.00 40.08 7 SER B N 1
ATOM 1565 C CA . SER B 1 19 ? 27.395 25.049 54.192 1.00 38.01 7 SER B CA 1
ATOM 1566 C C . SER B 1 19 ? 27.453 26.510 54.624 1.00 37.85 7 SER B C 1
ATOM 1567 O O . SER B 1 19 ? 27.678 26.803 55.804 1.00 37.48 7 SER B O 1
ATOM 1570 N N . LEU B 1 20 ? 27.220 27.422 53.685 1.00 37.45 8 LEU B N 1
ATOM 1571 C CA . LEU B 1 20 ? 27.221 28.853 54.015 1.00 39.28 8 LEU B CA 1
ATOM 1572 C C . LEU B 1 20 ? 26.257 29.211 55.155 1.00 40.76 8 LEU B C 1
ATOM 1573 O O . LEU B 1 20 ? 26.595 30.015 56.036 1.00 40.07 8 LEU B O 1
ATOM 1578 N N . LYS B 1 21 ? 25.078 28.590 55.150 1.00 40.94 9 LYS B N 1
ATOM 1579 C CA . LYS B 1 21 ? 24.092 28.829 56.190 1.00 42.67 9 LYS B CA 1
ATOM 1580 C C . LYS B 1 21 ? 24.609 28.339 57.528 1.00 43.81 9 LYS B C 1
ATOM 1581 O O . LYS B 1 21 ? 24.558 29.069 58.526 1.00 44.01 9 LYS B O 1
ATOM 1587 N N . GLU B 1 22 ? 25.097 27.097 57.534 1.00 44.73 10 GLU B N 1
ATOM 1588 C CA . GLU B 1 22 ? 25.734 26.500 58.702 1.00 46.00 10 GLU B CA 1
ATOM 1589 C C . GLU B 1 22 ? 26.802 27.423 59.267 1.00 45.80 10 GLU B C 1
ATOM 1590 O O . GLU B 1 22 ? 26.679 27.885 60.412 1.00 48.31 10 GLU B O 1
ATOM 1596 N N . PHE B 1 23 ? 27.836 27.707 58.464 1.00 43.70 11 PHE B N 1
ATOM 1597 C CA . PHE B 1 23 ? 28.976 28.481 58.956 1.00 41.95 11 PHE B CA 1
ATOM 1598 C C . PHE B 1 23 ? 28.487 29.765 59.561 1.00 40.81 11 PHE B C 1
ATOM 1599 O O . PHE B 1 23 ? 28.884 30.123 60.655 1.00 41.89 11 PHE B O 1
ATOM 1607 N N . CYS B 1 24 ? 27.595 30.444 58.859 1.00 40.32 12 CYS B N 1
ATOM 1608 C CA . CYS B 1 24 ? 27.028 31.658 59.400 1.00 41.93 12 CYS B CA 1
ATOM 1609 C C . CYS B 1 24 ? 26.348 31.417 60.735 1.00 43.04 12 CYS B C 1
ATOM 1610 O O . CYS B 1 24 ? 26.769 31.980 61.740 1.00 44.39 12 CYS B O 1
ATOM 1613 N N . ASP B 1 25 ? 25.328 30.559 60.743 1.00 43.75 13 ASP B N 1
ATOM 1614 C CA . ASP B 1 25 ? 24.581 30.275 61.959 1.00 45.82 13 ASP B CA 1
ATOM 1615 C C . ASP B 1 25 ? 25.499 30.093 63.150 1.00 47.82 13 ASP B C 1
ATOM 1616 O O . ASP B 1 25 ? 25.198 30.589 64.226 1.00 47.95 13 ASP B O 1
ATOM 1629 N N . VAL B 1 27 ? 28.667 31.294 63.537 1.00 52.77 15 VAL B N 1
ATOM 1630 C CA . VAL B 1 27 ? 29.245 32.572 63.881 1.00 50.85 15 VAL B CA 1
ATOM 1631 C C . VAL B 1 27 ? 28.195 33.299 64.727 1.00 52.41 15 VAL B C 1
ATOM 1632 O O . VAL B 1 27 ? 28.486 33.777 65.823 1.00 52.11 15 VAL B O 1
ATOM 1636 N N . ALA B 1 28 ? 26.960 33.310 64.236 1.00 53.70 16 ALA B N 1
ATOM 1637 C CA . ALA B 1 28 ? 25.876 34.066 64.851 1.00 56.03 16 ALA B CA 1
ATOM 1638 C C . ALA B 1 28 ? 25.528 33.568 66.247 1.00 58.25 16 ALA B C 1
ATOM 1639 O O . ALA B 1 28 ? 25.043 34.329 67.089 1.00 58.38 16 ALA B O 1
ATOM 1641 N N . GLU B 1 29 ? 25.801 32.286 66.467 1.00 60.59 17 GLU B N 1
ATOM 1642 C CA . GLU B 1 29 ? 25.417 31.538 67.655 1.00 62.56 17 GLU B CA 1
ATOM 1643 C C . GLU B 1 29 ? 26.049 32.061 68.925 1.00 65.53 17 GLU B C 1
ATOM 1644 O O . GLU B 1 29 ? 27.134 32.636 68.889 1.00 67.04 17 GLU B O 1
ATOM 1650 N N . ARG B 1 30 ? 25.393 31.799 70.055 1.00 68.56 18 ARG B N 1
ATOM 1651 C CA . ARG B 1 30 ? 25.857 32.273 71.360 1.00 70.25 18 ARG B CA 1
ATOM 1652 C C . ARG B 1 30 ? 27.033 31.424 71.850 1.00 71.52 18 ARG B C 1
ATOM 1653 O O . ARG B 1 30 ? 27.146 31.138 73.037 1.00 71.66 18 ARG B O 1
ATOM 1661 N N . LYS B 1 31 ? 27.904 31.032 70.915 1.00 73.79 19 LYS B N 1
ATOM 1662 C CA . LYS B 1 31 ? 29.146 30.302 71.208 1.00 76.07 19 LYS B CA 1
ATOM 1663 C C . LYS B 1 31 ? 30.341 31.106 70.680 1.00 77.58 19 LYS B C 1
ATOM 1664 O O . LYS B 1 31 ? 30.185 31.849 69.705 1.00 78.20 19 LYS B O 1
ATOM 1666 N N . PRO B 1 32 ? 31.525 30.985 71.294 1.00 78.63 20 PRO B N 1
ATOM 1667 C CA . PRO B 1 32 ? 32.684 31.735 70.801 1.00 79.04 20 PRO B CA 1
ATOM 1668 C C . PRO B 1 32 ? 33.541 30.926 69.829 1.00 79.66 20 PRO B C 1
ATOM 1669 O O . PRO B 1 32 ? 34.632 31.376 69.504 1.00 81.42 20 PRO B O 1
ATOM 1673 N N . THR B 1 33 ? 33.060 29.760 69.374 1.00 79.64 21 THR B N 1
ATOM 1674 C CA . THR B 1 33 ? 33.882 28.828 68.572 1.00 79.84 21 THR B CA 1
ATOM 1675 C C . THR B 1 33 ? 34.398 29.430 67.261 1.00 78.93 21 THR B C 1
ATOM 1676 O O . THR B 1 33 ? 35.622 29.559 67.137 1.00 82.08 21 THR B O 1
ATOM 1680 N N . PRO B 1 34 ? 33.528 29.780 66.284 1.00 75.44 22 PRO B N 1
ATOM 1681 C CA . PRO B 1 34 ? 33.996 30.516 65.093 1.00 70.77 22 PRO B CA 1
ATOM 1682 C C . PRO B 1 34 ? 33.842 32.021 65.313 1.00 69.21 22 PRO B C 1
ATOM 1683 O O . PRO B 1 34 ? 32.719 32.541 65.299 1.00 68.74 22 PRO B O 1
ATOM 1687 N N . GLY B 1 35 ? 34.971 32.692 65.554 1.00 66.95 23 GLY B N 1
ATOM 1688 C CA . GLY B 1 35 ? 35.007 34.127 65.810 1.00 63.14 23 GLY B CA 1
ATOM 1689 C C . GLY B 1 35 ? 35.452 34.885 64.580 1.00 59.65 23 GLY B C 1
ATOM 1690 O O . GLY B 1 35 ? 35.509 34.304 63.488 1.00 60.85 23 GLY B O 1
ATOM 1691 N N . GLY B 1 36 ? 35.746 36.176 64.755 1.00 54.26 24 GLY B N 1
ATOM 1692 C CA . GLY B 1 36 ? 36.167 37.035 63.660 1.00 50.90 24 GLY B CA 1
ATOM 1693 C C . GLY B 1 36 ? 37.322 36.422 62.894 1.00 51.83 24 GLY B C 1
ATOM 1694 O O . GLY B 1 36 ? 37.242 36.255 61.680 1.00 53.35 24 GLY B O 1
ATOM 1695 N N . GLY B 1 37 ? 38.371 36.026 63.618 1.00 51.51 25 GLY B N 1
ATOM 1696 C CA . GLY B 1 37 ? 39.560 35.420 63.031 1.00 48.39 25 GLY B CA 1
ATOM 1697 C C . GLY B 1 37 ? 39.199 34.352 62.031 1.00 47.11 25 GLY B C 1
ATOM 1698 O O . GLY B 1 37 ? 39.640 34.408 60.874 1.00 48.72 25 GLY B O 1
ATOM 1699 N N . ALA B 1 38 ? 38.394 33.375 62.472 1.00 44.87 26 ALA B N 1
ATOM 1700 C CA . ALA B 1 38 ? 37.895 32.313 61.572 1.00 40.81 26 ALA B CA 1
ATOM 1701 C C . ALA B 1 38 ? 37.132 32.870 60.352 1.00 40.12 26 ALA B C 1
ATOM 1702 O O . ALA B 1 38 ? 37.431 32.495 59.216 1.00 40.32 26 ALA B O 1
ATOM 1704 N N . VAL B 1 39 ? 36.175 33.768 60.576 1.00 36.55 27 VAL B N 1
ATOM 1705 C CA . VAL B 1 39 ? 35.531 34.432 59.465 1.00 36.42 27 VAL B CA 1
ATOM 1706 C C . VAL B 1 39 ? 36.582 34.983 58.491 1.00 38.03 27 VAL B C 1
ATOM 1707 O O . VAL B 1 39 ? 36.547 34.699 57.283 1.00 40.17 27 VAL B O 1
ATOM 1711 N N . GLY B 1 40 ? 37.524 35.757 59.022 1.00 36.98 28 GLY B N 1
ATOM 1712 C CA . GLY B 1 40 ? 38.566 36.387 58.228 1.00 34.71 28 GLY B CA 1
ATOM 1713 C C . GLY B 1 40 ? 39.177 35.410 57.258 1.00 35.68 28 GLY B C 1
ATOM 1714 O O . GLY B 1 40 ? 39.232 35.683 56.055 1.00 36.44 28 GLY B O 1
ATOM 1715 N N . SER B 1 41 ? 39.617 34.264 57.777 1.00 35.80 29 SER B N 1
ATOM 1716 C CA . SER B 1 41 ? 40.161 33.186 56.922 1.00 36.46 29 SER B CA 1
ATOM 1717 C C . SER B 1 41 ? 39.203 32.753 55.859 1.00 33.87 29 SER B C 1
ATOM 1718 O O . SER B 1 41 ? 39.575 32.629 54.704 1.00 38.55 29 SER B O 1
ATOM 1721 N N . VAL B 1 42 ? 37.963 32.527 56.226 1.00 31.17 30 VAL B N 1
ATOM 1722 C CA . VAL B 1 42 ? 37.001 32.125 55.222 1.00 30.06 30 VAL B CA 1
ATOM 1723 C C . VAL B 1 42 ? 36.891 33.198 54.173 1.00 30.79 30 VAL B C 1
ATOM 1724 O O . VAL B 1 42 ? 36.953 32.890 52.992 1.00 31.74 30 VAL B O 1
ATOM 1728 N N . VAL B 1 43 ? 36.771 34.456 54.600 1.00 28.71 31 VAL B N 1
ATOM 1729 C CA . VAL B 1 43 ? 36.722 35.537 53.655 1.00 29.71 31 VAL B CA 1
ATOM 1730 C C . VAL B 1 43 ? 37.987 35.517 52.808 1.00 31.59 31 VAL B C 1
ATOM 1731 O O . VAL B 1 43 ? 37.916 35.567 51.595 1.00 35.32 31 VAL B O 1
ATOM 1735 N N . GLY B 1 44 ? 39.152 35.411 53.424 1.00 31.23 32 GLY B N 1
ATOM 1736 C CA . GLY B 1 44 ? 40.382 35.387 52.641 1.00 30.86 32 GLY B CA 1
ATOM 1737 C C . GLY B 1 44 ? 40.330 34.322 51.564 1.00 32.84 32 GLY B C 1
ATOM 1738 O O . GLY B 1 44 ? 40.742 34.562 50.417 1.00 33.20 32 GLY B O 1
ATOM 1739 N N . ALA B 1 45 ? 39.800 33.153 51.925 1.00 30.81 33 ALA B N 1
ATOM 1740 C CA . ALA B 1 45 ? 39.697 32.041 50.994 1.00 32.03 33 ALA B CA 1
ATOM 1741 C C . ALA B 1 45 ? 38.887 32.430 49.779 1.00 34.22 33 ALA B C 1
ATOM 1742 O O . ALA B 1 45 ? 39.276 32.126 48.637 1.00 33.26 33 ALA B O 1
ATOM 1752 N N . ALA 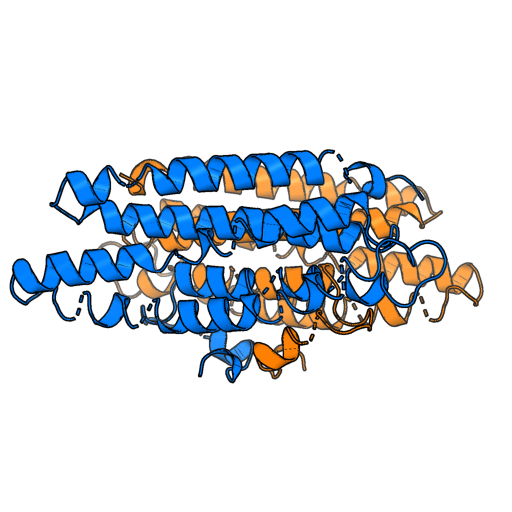B 1 47 ? 38.444 35.441 48.695 1.00 31.62 35 ALA B N 1
ATOM 1753 C CA . ALA B 1 47 ? 39.221 36.411 47.971 1.00 30.54 35 ALA B CA 1
ATOM 1754 C C . ALA B 1 47 ? 40.238 35.719 47.120 1.00 31.84 35 ALA B C 1
ATOM 1755 O O . ALA B 1 47 ? 40.404 36.088 45.975 1.00 33.79 35 ALA B O 1
ATOM 1757 N N . CYS B 1 48 ? 40.900 34.695 47.652 1.00 33.03 36 CYS B N 1
ATOM 1758 C CA . CYS B 1 48 ? 41.801 33.898 46.827 1.00 32.82 36 CYS B CA 1
ATOM 1759 C C . CYS B 1 48 ? 41.086 33.320 45.620 1.00 36.12 36 CYS B C 1
ATOM 1760 O O . CYS B 1 48 ? 41.660 33.290 44.517 1.00 40.53 36 CYS B O 1
ATOM 1763 N N . ALA B 1 49 ? 39.840 32.874 45.810 1.00 34.72 37 ALA B N 1
ATOM 1764 C CA . ALA B 1 49 ? 39.071 32.340 44.685 1.00 34.17 37 ALA B CA 1
ATOM 1765 C C . ALA B 1 49 ? 38.831 33.389 43.618 1.00 33.76 37 ALA B C 1
ATOM 1766 O O . ALA B 1 49 ? 38.884 33.074 42.427 1.00 34.98 37 ALA B O 1
ATOM 1768 N N . LEU B 1 50 ? 38.565 34.633 43.994 1.00 28.60 38 LEU B N 1
ATOM 1769 C CA . LEU B 1 50 ? 38.467 35.608 42.910 1.00 29.56 38 LEU B CA 1
ATOM 1770 C C . LEU B 1 50 ? 39.793 35.652 42.121 1.00 28.84 38 LEU B C 1
ATOM 1771 O O . LEU B 1 50 ? 39.803 35.619 40.884 1.00 30.04 38 LEU B O 1
ATOM 1776 N N . ALA B 1 51 ? 40.909 35.652 42.836 1.00 23.89 39 ALA B N 1
ATOM 1777 C CA . ALA B 1 51 ? 42.170 35.832 42.185 1.00 24.82 39 ALA B CA 1
ATOM 1778 C C . ALA B 1 51 ? 42.368 34.678 41.213 1.00 31.07 39 ALA B C 1
ATOM 1779 O O . ALA B 1 51 ? 42.768 34.885 40.051 1.00 32.56 39 ALA B O 1
ATOM 1781 N N . GLU B 1 52 ? 42.052 33.465 41.683 1.00 32.12 40 GLU B N 1
ATOM 1782 C CA . GLU B 1 52 ? 42.043 32.310 40.833 1.00 31.84 40 GLU B CA 1
ATOM 1783 C C . GLU B 1 52 ? 41.153 32.530 39.610 1.00 33.26 40 GLU B C 1
ATOM 1784 O O . GLU B 1 52 ? 41.570 32.270 38.503 1.00 35.58 40 GLU B O 1
ATOM 1798 N N . VAL B 1 54 ? 40.172 35.235 38.028 1.00 34.44 42 VAL B N 1
ATOM 1799 C CA . VAL B 1 54 ? 40.839 36.102 37.089 1.00 31.44 42 VAL B CA 1
ATOM 1800 C C . VAL B 1 54 ? 42.013 35.392 36.384 1.00 32.21 42 VAL B C 1
ATOM 1801 O O . VAL B 1 54 ? 42.194 35.527 35.170 1.00 32.79 42 VAL B O 1
ATOM 1805 N N . ALA B 1 55 ? 42.803 34.623 37.124 1.00 30.08 43 ALA B N 1
ATOM 1806 C CA . ALA B 1 55 ? 43.903 33.927 36.503 1.00 29.16 43 ALA B CA 1
ATOM 1807 C C . ALA B 1 55 ? 43.385 32.949 35.482 1.00 30.51 43 ALA B C 1
ATOM 1808 O O . ALA B 1 55 ? 43.898 32.901 34.368 1.00 34.59 43 ALA B O 1
ATOM 1810 N N . ASN B 1 56 ? 42.363 32.177 35.830 1.00 30.28 44 ASN B N 1
ATOM 1811 C CA . ASN B 1 56 ? 41.791 31.226 34.884 1.00 29.31 44 ASN B CA 1
ATOM 1812 C C . ASN B 1 56 ? 41.308 31.908 33.650 1.00 30.58 44 ASN B C 1
ATOM 1813 O O . ASN B 1 56 ? 41.521 31.420 32.551 1.00 34.77 44 ASN B O 1
ATOM 1818 N N . PHE B 1 57 ? 40.633 33.034 33.818 1.00 30.43 45 PHE B N 1
ATOM 1819 C CA . PHE B 1 57 ? 40.140 33.755 32.672 1.00 33.72 45 PHE B CA 1
ATOM 1820 C C . PHE B 1 57 ? 41.231 34.481 31.890 1.00 35.27 45 PHE B C 1
ATOM 1821 O O . PHE B 1 57 ? 40.932 35.200 30.949 1.00 35.57 45 PHE B O 1
ATOM 1829 N N . THR B 1 58 ? 42.491 34.303 32.276 1.00 38.16 46 THR B N 1
ATOM 1830 C CA . THR B 1 58 ? 43.625 34.885 31.544 1.00 39.19 46 THR B CA 1
ATOM 1831 C C . THR B 1 58 ? 44.443 33.825 30.819 1.00 41.56 46 THR B C 1
ATOM 1832 O O . THR B 1 58 ? 45.058 34.076 29.778 1.00 44.63 46 THR B O 1
ATOM 1836 N N . ARG B 1 59 ? 44.487 32.626 31.368 1.00 42.51 47 ARG B N 1
ATOM 1837 C CA . ARG B 1 59 ? 45.114 31.571 30.608 1.00 43.59 47 ARG B CA 1
ATOM 1838 C C . ARG B 1 59 ? 44.167 31.188 29.497 1.00 43.75 47 ARG B C 1
ATOM 1839 O O . ARG B 1 59 ? 42.983 31.580 29.522 1.00 40.96 47 ARG B O 1
ATOM 1847 N N . LYS B 1 60 ? 44.709 30.455 28.517 1.00 45.45 48 LYS B N 1
ATOM 1848 C CA . LYS B 1 60 ? 43.969 29.980 27.324 1.00 44.88 48 LYS B CA 1
ATOM 1849 C C . LYS B 1 60 ? 43.273 31.163 26.642 1.00 44.71 48 LYS B C 1
ATOM 1850 O O . LYS B 1 60 ? 42.157 31.021 26.145 1.00 46.92 48 LYS B O 1
ATOM 1852 N N . LYS B 1 61 ? 43.943 32.322 26.631 1.00 43.33 49 LYS B N 1
ATOM 1853 C CA . LYS B 1 61 ? 43.400 33.553 26.014 1.00 41.76 49 LYS B CA 1
ATOM 1854 C C . LYS B 1 61 ? 44.419 34.244 25.098 1.00 40.36 49 LYS B C 1
ATOM 1855 O O . LYS B 1 61 ? 45.570 34.454 25.478 1.00 39.92 49 LYS B O 1
ATOM 1861 N N . LYS B 1 62 ? 43.978 34.579 23.890 1.00 39.49 50 LYS B N 1
ATOM 1862 C CA . LYS B 1 62 ? 44.848 35.140 22.871 1.00 38.83 50 LYS B CA 1
ATOM 1863 C C . LYS B 1 62 ? 45.209 36.537 23.324 1.00 39.32 50 LYS B C 1
ATOM 1864 O O . LYS B 1 62 ? 44.353 37.293 23.792 1.00 40.46 50 LYS B O 1
ATOM 1866 N N . GLY B 1 63 ? 46.485 36.870 23.211 1.00 40.63 51 GLY B N 1
ATOM 1867 C CA . GLY B 1 63 ? 46.983 38.159 23.673 1.00 42.41 51 GLY B CA 1
ATOM 1868 C C . GLY B 1 63 ? 47.698 38.077 24.998 1.00 45.24 51 GLY B C 1
ATOM 1869 O O . GLY B 1 63 ? 48.502 38.953 25.306 1.00 49.13 51 GLY B O 1
ATOM 1870 N N . TYR B 1 64 ? 47.412 37.020 25.764 1.00 45.42 52 TYR B N 1
ATOM 1871 C CA . TYR B 1 64 ? 47.913 36.840 27.123 1.00 46.48 52 TYR B CA 1
ATOM 1872 C C . TYR B 1 64 ? 48.734 35.554 27.255 1.00 49.17 52 TYR B C 1
ATOM 1873 O O . TYR B 1 64 ? 49.006 35.062 28.383 1.00 48.85 52 TYR B O 1
ATOM 1882 N N . GLU B 1 65 ? 49.112 34.998 26.104 1.00 50.57 53 GLU B N 1
ATOM 1883 C CA . GLU B 1 65 ? 49.799 33.709 26.088 1.00 53.42 53 GLU B CA 1
ATOM 1884 C C . GLU B 1 65 ? 51.185 33.803 26.685 1.00 54.26 53 GLU B C 1
ATOM 1885 O O . GLU B 1 65 ? 51.677 32.832 27.233 1.00 57.00 53 GLU B O 1
ATOM 1891 N N . ASP B 1 66 ? 51.812 34.966 26.618 1.00 54.13 54 ASP B N 1
ATOM 1892 C CA . ASP B 1 66 ? 53.148 35.075 27.178 1.00 56.36 54 ASP B CA 1
ATOM 1893 C C . ASP B 1 66 ? 53.148 35.364 28.676 1.00 55.55 54 ASP B C 1
ATOM 1894 O O . ASP B 1 66 ? 54.187 35.649 29.253 1.00 57.77 54 ASP B O 1
ATOM 1899 N N . VAL B 1 67 ? 51.985 35.299 29.309 1.00 54.61 55 VAL B N 1
ATOM 1900 C CA . VAL B 1 67 ? 51.911 35.344 30.773 1.00 51.47 55 VAL B CA 1
ATOM 1901 C C . VAL B 1 67 ? 51.193 34.099 31.288 1.00 51.46 55 VAL B C 1
ATOM 1902 O O . VAL B 1 67 ? 50.832 34.007 32.451 1.00 51.89 55 VAL B O 1
ATOM 1906 N N . GLU B 1 68 ? 50.968 33.150 30.398 1.00 50.75 56 GLU B N 1
ATOM 1907 C CA . GLU B 1 68 ? 50.298 31.936 30.776 1.00 50.97 56 GLU B CA 1
ATOM 1908 C C . GLU B 1 68 ? 51.030 31.123 31.845 1.00 49.68 56 GLU B C 1
ATOM 1909 O O . GLU B 1 68 ? 50.396 30.735 32.830 1.00 48.50 56 GLU B O 1
ATOM 1915 N N . PRO B 1 69 ? 52.325 30.827 31.661 1.00 50.11 57 PRO B N 1
ATOM 1916 C CA . PRO B 1 69 ? 53.094 30.213 32.731 1.00 51.03 57 PRO B CA 1
ATOM 1917 C C . PRO B 1 69 ? 52.789 30.886 34.081 1.00 50.38 57 PRO B C 1
ATOM 1918 O O . PRO B 1 69 ? 52.563 30.200 35.085 1.00 50.74 57 PRO B O 1
ATOM 1922 N N . GLU B 1 70 ? 52.739 32.212 34.083 1.00 47.51 58 GLU B N 1
ATOM 1923 C CA . GLU B 1 70 ? 52.490 32.943 35.307 1.00 46.79 58 GLU B CA 1
ATOM 1924 C C . GLU B 1 70 ? 51.068 32.751 35.820 1.00 46.42 58 GLU B C 1
ATOM 1925 O O . GLU B 1 70 ? 50.828 32.728 37.024 1.00 48.85 58 GLU B O 1
ATOM 1939 N N . GLU B 1 72 ? 49.080 30.055 35.288 1.00 43.18 60 GLU B N 1
ATOM 1940 C CA . GLU B 1 72 ? 48.845 28.710 35.796 1.00 43.46 60 GLU B CA 1
ATOM 1941 C C . GLU B 1 72 ? 49.440 28.591 37.171 1.00 42.91 60 GLU B C 1
ATOM 1942 O O . GLU B 1 72 ? 48.931 27.847 38.008 1.00 42.47 60 GLU B O 1
ATOM 1948 N N . ARG B 1 73 ? 50.491 29.383 37.399 1.00 43.79 61 ARG B N 1
ATOM 1949 C CA . ARG B 1 73 ? 51.258 29.378 38.649 1.00 44.11 61 ARG B CA 1
ATOM 1950 C C . ARG B 1 73 ? 50.411 29.988 39.746 1.00 41.30 61 ARG B C 1
ATOM 1951 O O . ARG B 1 73 ? 50.430 29.524 40.874 1.00 43.66 61 ARG B O 1
ATOM 1959 N N . ILE B 1 74 ? 49.630 30.999 39.395 1.00 36.99 62 ILE B N 1
ATOM 1960 C CA . ILE B 1 74 ? 48.732 31.622 40.345 1.00 32.80 62 ILE B CA 1
ATOM 1961 C C . ILE B 1 74 ? 47.546 30.742 40.678 1.00 34.65 62 ILE B C 1
ATOM 1962 O O . ILE B 1 74 ? 47.213 30.561 41.843 1.00 36.87 62 ILE B O 1
ATOM 1967 N N . VAL B 1 75 ? 46.893 30.202 39.661 1.00 35.35 63 VAL B N 1
ATOM 1968 C CA . VAL B 1 75 ? 45.859 29.200 39.886 1.00 36.26 63 VAL B CA 1
ATOM 1969 C C . VAL B 1 75 ? 46.319 28.169 40.923 1.00 37.42 63 VAL B C 1
ATOM 1970 O O . VAL B 1 75 ? 45.636 27.943 41.922 1.00 38.88 63 VAL B O 1
ATOM 1974 N N . GLU B 1 76 ? 47.482 27.559 40.698 1.00 39.41 64 GLU B N 1
ATOM 1975 C CA . GLU B 1 76 ? 48.014 26.578 41.647 1.00 42.03 64 GLU B CA 1
ATOM 1976 C C . GLU B 1 76 ? 48.158 27.172 43.057 1.00 40.95 64 GLU B C 1
ATOM 1977 O O . GLU B 1 76 ? 47.752 26.543 44.047 1.00 41.51 64 GLU B O 1
ATOM 1980 N N . ALA B 1 77 ? 48.697 28.394 43.139 1.00 38.52 65 ALA B N 1
ATOM 1981 C CA . ALA B 1 77 ? 48.971 29.027 44.438 1.00 33.85 65 ALA B CA 1
ATOM 1982 C C . ALA B 1 77 ? 47.685 29.370 45.161 1.00 34.50 65 ALA B C 1
ATOM 1983 O O . ALA B 1 77 ? 47.569 29.126 46.365 1.00 36.91 65 ALA B O 1
ATOM 1993 N N . GLU B 1 79 ? 44.937 27.853 44.790 1.00 40.79 67 GLU B N 1
ATOM 1994 C CA . GLU B 1 79 ? 44.322 26.615 45.203 1.00 42.70 67 GLU B CA 1
ATOM 1995 C C . GLU B 1 79 ? 44.859 26.195 46.558 1.00 43.21 67 GLU B C 1
ATOM 1996 O O . GLU B 1 79 ? 44.097 25.779 47.440 1.00 42.26 67 GLU B O 1
ATOM 2002 N N . GLU B 1 80 ? 46.180 26.317 46.703 1.00 43.59 68 GLU B N 1
ATOM 2003 C CA . GLU B 1 80 ? 46.884 25.904 47.903 1.00 44.33 68 GLU B CA 1
ATOM 2004 C C . GLU B 1 80 ? 46.636 26.894 49.041 1.00 42.52 68 GLU B C 1
ATOM 2005 O O . GLU B 1 80 ? 46.582 26.508 50.226 1.00 42.55 68 GLU B O 1
ATOM 2011 N N . ALA B 1 81 ? 46.459 28.169 48.684 1.00 38.47 69 ALA B N 1
ATOM 2012 C CA . ALA B 1 81 ? 46.131 29.169 49.680 1.00 36.34 69 ALA B CA 1
ATOM 2013 C C . ALA B 1 81 ? 44.814 28.808 50.359 1.00 35.68 69 ALA B C 1
ATOM 2014 O O . ALA B 1 81 ? 44.692 28.824 51.575 1.00 37.49 69 ALA B O 1
ATOM 2016 N N . ARG B 1 82 ? 43.825 28.452 49.575 1.00 35.48 70 ARG B N 1
ATOM 2017 C CA . ARG B 1 82 ? 42.555 28.115 50.165 1.00 35.94 70 ARG B CA 1
ATOM 2018 C C . ARG B 1 82 ? 42.702 26.961 51.146 1.00 37.30 70 ARG B C 1
ATOM 2019 O O . ARG B 1 82 ? 42.128 27.012 52.236 1.00 40.01 70 ARG B O 1
ATOM 2027 N N . LEU B 1 83 ? 43.470 25.935 50.798 1.00 34.95 71 LEU B N 1
ATOM 2028 C CA . LEU B 1 83 ? 43.640 24.856 51.752 1.00 37.09 71 LEU B CA 1
ATOM 2029 C C . LEU B 1 83 ? 44.264 25.389 53.039 1.00 37.10 71 LEU B C 1
ATOM 2030 O O . LEU B 1 83 ? 43.858 24.996 54.123 1.00 35.80 71 LEU B O 1
ATOM 2035 N N . LYS B 1 84 ? 45.222 26.310 52.918 1.00 36.98 72 LYS B N 1
ATOM 2036 C CA . LYS B 1 84 ? 45.867 26.859 54.107 1.00 37.43 72 LYS B CA 1
ATOM 2037 C C . LYS B 1 84 ? 44.857 27.621 54.929 1.00 34.06 72 LYS B C 1
ATOM 2038 O O . LYS B 1 84 ? 44.759 27.429 56.140 1.00 36.46 72 LYS B O 1
ATOM 2044 N N . LEU B 1 85 ? 44.073 28.450 54.261 1.00 30.49 73 LEU B N 1
ATOM 2045 C CA . LEU B 1 85 ? 43.142 29.309 54.961 1.00 30.21 73 LEU B CA 1
ATOM 2046 C C . LEU B 1 85 ? 42.075 28.483 55.686 1.00 32.26 73 LEU B C 1
ATOM 2047 O O . LEU B 1 85 ? 41.738 28.752 56.858 1.00 34.77 73 LEU B O 1
ATOM 2052 N N . PHE B 1 86 ? 41.566 27.461 55.020 1.00 29.93 74 PHE B N 1
ATOM 2053 C CA . PHE B 1 86 ? 40.563 26.648 55.643 1.00 31.22 74 PHE B CA 1
ATOM 2054 C C . PHE B 1 86 ? 41.170 25.905 56.816 1.00 33.63 74 PHE B C 1
ATOM 2055 O O . PHE B 1 86 ? 40.493 25.620 57.803 1.00 34.12 74 PHE B O 1
ATOM 2063 N N . ASP B 1 87 ? 42.461 25.626 56.753 1.00 34.07 75 ASP B N 1
ATOM 2064 C CA . ASP B 1 87 ? 43.073 25.026 57.899 1.00 35.56 75 ASP B CA 1
ATOM 2065 C C . ASP B 1 87 ? 43.183 26.039 59.004 1.00 35.91 75 ASP B C 1
ATOM 2066 O O . ASP B 1 87 ? 42.847 25.773 60.151 1.00 38.18 75 ASP B O 1
ATOM 2071 N N . LEU B 1 88 ? 43.624 27.230 58.658 1.00 36.25 76 LEU B N 1
ATOM 2072 C CA . LEU B 1 88 ? 43.778 28.245 59.670 1.00 36.78 76 LEU B CA 1
ATOM 2073 C C . LEU B 1 88 ? 42.470 28.601 60.347 1.00 39.72 76 LEU B C 1
ATOM 2074 O O . LEU B 1 88 ? 42.465 29.030 61.497 1.00 44.92 76 LEU B O 1
ATOM 2079 N N . ALA B 1 89 ? 41.358 28.423 59.653 1.00 39.47 77 ALA B N 1
ATOM 2080 C CA . ALA B 1 89 ? 40.084 28.688 60.278 1.00 40.73 77 ALA B CA 1
ATOM 2081 C C . ALA B 1 89 ? 39.899 27.720 61.438 1.00 42.80 77 ALA B C 1
ATOM 2082 O O . ALA B 1 89 ? 39.525 28.144 62.536 1.00 42.59 77 ALA B O 1
ATOM 2084 N N . LYS B 1 90 ? 40.176 26.431 61.183 1.00 44.55 78 LYS B N 1
ATOM 2085 C CA . LYS B 1 90 ? 40.043 25.330 62.171 1.00 44.51 78 LYS B CA 1
ATOM 2086 C C . LYS B 1 90 ? 40.962 25.650 63.334 1.00 45.63 78 LYS B C 1
ATOM 2087 O O . LYS B 1 90 ? 40.529 25.680 64.482 1.00 47.17 78 LYS B O 1
ATOM 2093 N N . LYS B 1 91 ? 42.225 25.935 63.035 1.00 44.67 79 LYS B N 1
ATOM 2094 C CA . LYS B 1 91 ? 43.158 26.256 64.079 1.00 43.94 79 LYS B CA 1
ATOM 2095 C C . LYS B 1 91 ? 42.603 27.369 64.978 1.00 46.87 79 LYS B C 1
ATOM 2096 O O . LYS B 1 91 ? 42.606 27.228 66.202 1.00 47.92 79 LYS B O 1
ATOM 2102 N N . ASP B 1 92 ? 42.098 28.453 64.385 1.00 47.00 80 ASP B N 1
ATOM 2103 C CA . ASP B 1 92 ? 41.631 29.588 65.163 1.00 49.37 80 ASP B CA 1
ATOM 2104 C C . ASP B 1 92 ? 40.638 29.163 66.241 1.00 53.90 80 ASP B C 1
ATOM 2105 O O . ASP B 1 92 ? 40.702 29.633 67.382 1.00 55.29 80 ASP B O 1
ATOM 2118 N N . GLU B 1 94 ? 40.328 26.086 67.417 1.00 51.01 82 GLU B N 1
ATOM 2119 C CA . GLU B 1 94 ? 41.052 25.205 68.312 1.00 48.99 82 GLU B CA 1
ATOM 2120 C C . GLU B 1 94 ? 41.955 26.012 69.237 1.00 48.68 82 GLU B C 1
ATOM 2121 O O . GLU B 1 94 ? 42.051 25.736 70.430 1.00 47.66 82 GLU B O 1
ATOM 2127 N N . ALA B 1 95 ? 42.601 27.031 68.685 1.00 49.68 83 ALA B N 1
ATOM 2128 C CA . ALA B 1 95 ? 43.477 27.894 69.468 1.00 48.33 83 ALA B CA 1
ATOM 2129 C C . ALA B 1 95 ? 42.728 28.681 70.524 1.00 48.38 83 ALA B C 1
ATOM 2130 O O . ALA B 1 95 ? 43.261 28.899 71.585 1.00 50.69 83 ALA B O 1
ATOM 2132 N N . PHE B 1 96 ? 41.508 29.109 70.222 1.00 49.33 84 PHE B N 1
ATOM 2133 C CA . PHE B 1 96 ? 40.635 29.748 71.197 1.00 52.36 84 PHE B CA 1
ATOM 2134 C C . PHE B 1 96 ? 40.169 28.809 72.307 1.00 52.53 84 PHE B C 1
ATOM 2135 O O . PHE B 1 96 ? 40.128 29.220 73.458 1.00 53.59 84 PHE B O 1
ATOM 2143 N N . GLU B 1 97 ? 39.792 27.574 71.966 1.00 53.37 85 GLU B N 1
ATOM 2144 C CA . GLU B 1 97 ? 39.394 26.586 72.968 1.00 54.11 85 GLU B CA 1
ATOM 2145 C C . GLU B 1 97 ? 40.539 26.388 73.940 1.00 52.70 85 GLU B C 1
ATOM 2146 O O . GLU B 1 97 ? 40.346 26.483 75.145 1.00 51.78 85 GLU B O 1
ATOM 2152 N N . LYS B 1 98 ? 41.730 26.142 73.392 1.00 52.24 86 LYS B N 1
ATOM 2153 C CA . LYS B 1 98 ? 42.926 25.849 74.168 1.00 52.12 86 LYS B CA 1
ATOM 2154 C C . LYS B 1 98 ? 43.250 26.975 75.134 1.00 53.09 86 LYS B C 1
ATOM 2155 O O . LYS B 1 98 ? 43.623 26.714 76.285 1.00 55.68 86 LYS B O 1
ATOM 2161 N N . VAL B 1 99 ? 43.084 28.215 74.677 1.00 51.46 87 VAL B N 1
ATOM 2162 C CA . VAL B 1 99 ? 43.312 29.396 75.512 1.00 52.48 87 VAL B CA 1
ATOM 2163 C C . VAL B 1 99 ? 42.281 29.522 76.629 1.00 54.69 87 VAL B C 1
ATOM 2164 O O . VAL B 1 99 ? 42.648 29.634 77.788 1.00 56.90 87 VAL B O 1
ATOM 2176 N N . LYS B 1 101 ? 40.293 27.130 77.839 1.00 54.47 89 LYS B N 1
ATOM 2177 C CA . LYS B 1 101 ? 40.511 25.970 78.697 1.00 52.14 89 LYS B CA 1
ATOM 2178 C C . LYS B 1 101 ? 41.902 26.036 79.343 1.00 52.72 89 LYS B C 1
ATOM 2179 O O . LYS B 1 101 ? 42.530 24.999 79.577 1.00 56.45 89 LYS B O 1
ATOM 2181 N N . ALA B 1 102 ? 42.380 27.252 79.626 1.00 49.60 90 ALA B N 1
ATOM 2182 C CA . ALA B 1 102 ? 43.709 27.458 80.217 1.00 47.71 90 ALA B CA 1
ATOM 2183 C C . ALA B 1 102 ? 43.748 28.723 81.014 1.00 46.14 90 ALA B C 1
ATOM 2184 O O . ALA B 1 102 ? 44.720 28.997 81.713 1.00 47.07 90 ALA B O 1
ATOM 2186 N N . TYR B 1 103 ? 42.682 29.500 80.900 1.00 45.16 91 TYR B N 1
ATOM 2187 C CA . TYR B 1 103 ? 42.474 30.670 81.747 1.00 44.84 91 TYR B CA 1
ATOM 2188 C C . TYR B 1 103 ? 42.587 30.287 83.218 1.00 46.07 91 TYR B C 1
ATOM 2189 O O . TYR B 1 103 ? 43.008 31.080 84.054 1.00 46.57 91 TYR B O 1
ATOM 2198 N N . LYS B 1 104 ? 42.193 29.057 83.522 1.00 46.61 92 LYS B N 1
ATOM 219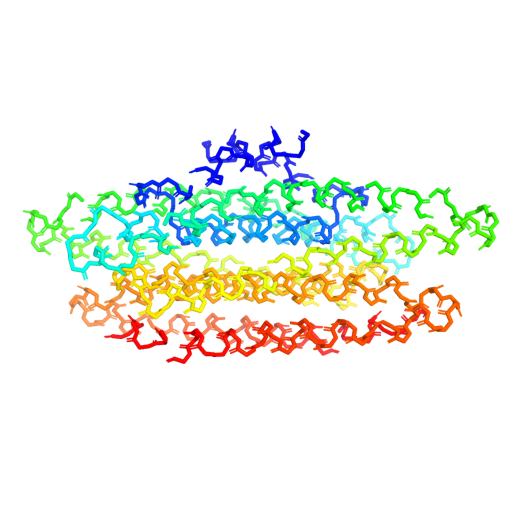9 C CA . LYS B 1 104 ? 42.122 28.602 84.876 1.00 44.23 92 LYS B CA 1
ATOM 2200 C C . LYS B 1 104 ? 43.225 27.627 85.217 1.00 44.41 92 LYS B C 1
ATOM 2201 O O . LYS B 1 104 ? 43.316 27.179 86.362 1.00 45.72 92 LYS B O 1
ATOM 2207 N N . SER B 1 105 ? 44.076 27.305 84.243 1.00 44.21 93 SER B N 1
ATOM 2208 C CA . SER B 1 105 ? 45.285 26.513 84.542 1.00 45.76 93 SER B CA 1
ATOM 2209 C C . SER B 1 105 ? 46.522 27.404 84.725 1.00 45.27 93 SER B C 1
ATOM 2210 O O . SER B 1 105 ? 46.399 28.626 84.751 1.00 45.24 93 SER B O 1
ATOM 2213 N N . SER B 1 106 ? 47.689 26.784 84.887 1.00 43.93 94 SER B N 1
ATOM 2214 C CA . SER B 1 106 ? 48.946 27.485 85.151 1.00 43.04 94 SER B CA 1
ATOM 2215 C C . SER B 1 106 ? 49.256 28.608 84.152 1.00 43.56 94 SER B C 1
ATOM 2216 O O . SER B 1 106 ? 48.772 28.600 83.015 1.00 44.68 94 SER B O 1
ATOM 2219 N N . GLU B 1 107 ? 50.047 29.580 84.590 1.00 42.97 95 GLU B N 1
ATOM 2220 C CA . GLU B 1 107 ? 50.549 30.630 83.711 1.00 42.47 95 GLU B CA 1
ATOM 2221 C C . GLU B 1 107 ? 51.584 30.113 82.730 1.00 43.86 95 GLU B C 1
ATOM 2222 O O . GLU B 1 107 ? 51.879 30.769 81.758 1.00 45.92 95 GLU B O 1
ATOM 2228 N N . GLY B 1 108 ? 52.157 28.947 82.984 1.00 45.26 96 GLY B N 1
ATOM 2229 C CA . GLY B 1 108 ? 52.975 28.292 81.968 1.00 46.75 96 GLY B CA 1
ATOM 2230 C C . GLY B 1 108 ? 52.109 27.947 80.763 1.00 46.97 96 GLY B C 1
ATOM 2231 O O . GLY B 1 108 ? 52.277 28.519 79.675 1.00 46.50 96 GLY B O 1
ATOM 2232 N N . GLU B 1 109 ? 51.162 27.032 80.985 1.00 46.69 97 GLU B N 1
ATOM 2233 C CA . GLU B 1 109 ? 50.252 26.525 79.949 1.00 48.43 97 GLU B CA 1
ATOM 2234 C C . GLU B 1 109 ? 49.531 27.660 79.180 1.00 44.94 97 GLU B C 1
ATOM 2235 O O . GLU B 1 109 ? 49.474 27.644 77.937 1.00 43.36 97 GLU B O 1
ATOM 2241 N N . LEU B 1 110 ? 49.028 28.650 79.921 1.00 42.57 98 LEU B N 1
ATOM 2242 C CA . LEU B 1 110 ? 48.288 29.787 79.347 1.00 37.49 98 LEU B CA 1
ATOM 2243 C C . LEU B 1 110 ? 49.143 30.629 78.435 1.00 38.99 98 LEU B C 1
ATOM 2244 O O . LEU B 1 110 ? 48.794 30.850 77.281 1.00 42.30 98 LEU B O 1
ATOM 2249 N N . GLN B 1 111 ? 50.268 31.101 78.941 1.00 39.08 99 GLN B N 1
ATOM 2250 C CA . GLN B 1 111 ? 51.192 31.867 78.109 1.00 40.76 99 GLN B CA 1
ATOM 2251 C C . GLN B 1 111 ? 51.544 31.177 76.790 1.00 42.44 99 GLN B C 1
ATOM 2252 O O . GLN B 1 111 ? 51.527 31.803 75.728 1.00 43.13 99 GLN B O 1
ATOM 2258 N N . ASN B 1 112 ? 51.843 29.885 76.857 1.00 43.64 100 ASN B N 1
ATOM 2259 C CA . ASN B 1 112 ? 52.118 29.124 75.661 1.00 44.51 100 ASN B CA 1
ATOM 2260 C C . ASN B 1 112 ? 50.881 29.062 74.723 1.00 44.49 100 ASN B C 1
ATOM 2261 O O . ASN B 1 112 ? 51.005 29.168 73.487 1.00 46.24 100 ASN B O 1
ATOM 2266 N N . ALA B 1 113 ? 49.690 28.922 75.304 1.00 41.86 101 ALA B N 1
ATOM 2267 C CA . ALA B 1 113 ? 48.460 28.841 74.508 1.00 38.66 101 ALA B CA 1
ATOM 2268 C C . ALA B 1 113 ? 48.209 30.152 73.831 1.00 37.94 101 ALA B C 1
ATOM 2269 O O . ALA B 1 113 ? 47.816 30.203 72.672 1.00 39.86 101 ALA B O 1
ATOM 2271 N N . LEU B 1 114 ? 48.431 31.226 74.563 1.00 36.13 102 LEU B N 1
ATOM 2272 C CA . LEU B 1 114 ? 48.326 32.557 73.981 1.00 37.01 102 LEU B CA 1
ATOM 2273 C C . LEU B 1 114 ? 49.254 32.805 72.772 1.00 36.99 102 LEU B C 1
ATOM 2274 O O . LEU B 1 114 ? 48.876 33.509 71.825 1.00 33.72 102 LEU B O 1
ATOM 2279 N N . LYS B 1 115 ? 50.464 32.248 72.813 1.00 36.95 103 LYS B N 1
ATOM 2280 C CA . LYS B 1 115 ? 51.397 32.417 71.721 1.00 37.14 103 LYS B CA 1
ATOM 2281 C C . LYS B 1 115 ? 50.858 31.692 70.514 1.00 41.03 103 LYS B C 1
ATOM 2282 O O . LYS B 1 115 ? 50.705 32.294 69.455 1.00 43.33 103 LYS B O 1
ATOM 2288 N N . GLU B 1 116 ? 50.527 30.412 70.676 1.00 43.99 104 GLU B N 1
ATOM 2289 C CA . GLU B 1 116 ? 49.956 29.633 69.580 1.00 47.01 104 GLU B CA 1
ATOM 2290 C C . GLU B 1 116 ? 48.768 30.367 69.003 1.00 47.76 104 GLU B C 1
ATOM 2291 O O . GLU B 1 116 ? 48.678 30.562 67.798 1.00 52.22 104 GLU B O 1
ATOM 2297 N N . ALA B 1 117 ? 47.865 30.804 69.862 1.00 46.28 105 ALA B N 1
ATOM 2298 C CA . ALA B 1 117 ? 46.696 31.501 69.385 1.00 46.94 105 ALA B CA 1
ATOM 2299 C C . ALA B 1 117 ? 47.074 32.734 68.578 1.00 48.93 105 ALA B C 1
ATOM 2300 O O . ALA B 1 117 ? 46.488 32.987 67.532 1.00 52.84 105 ALA B O 1
ATOM 2302 N N . ALA B 1 118 ? 48.055 33.500 69.032 1.00 48.35 106 ALA B N 1
ATOM 2303 C CA . ALA B 1 118 ? 48.417 34.700 68.281 1.00 47.59 106 ALA B CA 1
ATOM 2304 C C . ALA B 1 118 ? 49.063 34.366 66.912 1.00 49.21 106 ALA B C 1
ATOM 2305 O O . ALA B 1 118 ? 49.000 35.190 65.967 1.00 48.59 106 ALA B O 1
ATOM 2307 N N . SER B 1 119 ? 49.644 33.164 66.790 1.00 45.56 107 SER B N 1
ATOM 2308 C CA . SER B 1 119 ? 50.270 32.751 65.533 1.00 44.57 107 SER B CA 1
ATOM 2309 C C . SER B 1 119 ? 49.265 32.468 64.433 1.00 42.67 107 SER B C 1
ATOM 2310 O O . SER B 1 119 ? 49.598 32.506 63.249 1.00 42.85 107 SER B O 1
ATOM 2313 N N . VAL B 1 120 ? 48.034 32.170 64.817 1.00 39.93 108 VAL B N 1
ATOM 2314 C CA . VAL B 1 120 ? 47.072 31.749 63.830 1.00 37.52 108 VAL B CA 1
ATOM 2315 C C . VAL B 1 120 ? 46.724 32.885 62.901 1.00 38.19 108 VAL B C 1
ATOM 2316 O O . VAL B 1 120 ? 46.895 32.724 61.696 1.00 41.97 108 VAL B O 1
ATOM 2320 N N . PRO B 1 121 ? 46.231 34.016 63.407 1.00 35.84 109 PRO B N 1
ATOM 2321 C CA . PRO B 1 121 ? 45.918 35.109 62.506 1.00 35.42 109 PRO B CA 1
ATOM 2322 C C . PRO B 1 121 ? 47.214 35.610 61.834 1.00 36.31 109 PRO B C 1
ATOM 2323 O O . PRO B 1 121 ? 47.190 36.015 60.662 1.00 37.80 109 PRO B O 1
ATOM 2335 N N . ASP B 1 123 ? 49.516 33.853 60.723 1.00 38.11 111 ASP B N 1
ATOM 2336 C CA . ASP B 1 123 ? 49.627 33.008 59.570 1.00 37.88 111 ASP B CA 1
ATOM 2337 C C . ASP B 1 123 ? 48.631 33.340 58.487 1.00 36.60 111 ASP B C 1
ATOM 2338 O O . ASP B 1 123 ? 49.013 33.395 57.317 1.00 40.45 111 ASP B O 1
ATOM 2343 N N . VAL B 1 124 ? 47.374 33.556 58.854 1.00 32.06 112 VAL B N 1
ATOM 2344 C CA . VAL B 1 124 ? 46.409 34.076 57.893 1.00 32.17 112 VAL B CA 1
ATOM 2345 C C . VAL B 1 124 ? 46.914 35.368 57.229 1.00 32.87 112 VAL B C 1
ATOM 2346 O O . VAL B 1 124 ? 46.745 35.556 56.014 1.00 34.50 112 VAL B O 1
ATOM 2350 N N . ILE B 1 125 ? 47.543 36.245 58.000 1.00 28.51 113 ILE B N 1
ATOM 2351 C CA . ILE B 1 125 ? 48.082 37.452 57.393 1.00 30.28 113 ILE B CA 1
ATOM 2352 C C . ILE B 1 125 ? 49.127 37.133 56.331 1.00 31.50 113 ILE B C 1
ATOM 2353 O O . ILE B 1 125 ? 49.181 37.760 55.274 1.00 32.80 113 ILE B O 1
ATOM 2358 N N . ARG B 1 126 ? 49.954 36.144 56.592 1.00 32.97 114 ARG B N 1
ATOM 2359 C CA . ARG B 1 126 ? 50.999 35.866 55.636 1.00 34.51 114 ARG B CA 1
ATOM 2360 C C . ARG B 1 126 ? 50.374 35.368 54.343 1.00 35.73 114 ARG B C 1
ATOM 2361 O O . ARG B 1 126 ? 50.860 35.703 53.252 1.00 37.34 114 ARG B O 1
ATOM 2369 N N . VAL B 1 127 ? 49.305 34.574 54.452 1.00 32.91 115 VAL B N 1
ATOM 2370 C CA . VAL B 1 127 ? 48.580 34.184 53.247 1.00 32.25 115 VAL B CA 1
ATOM 2371 C C . VAL B 1 127 ? 48.058 35.416 52.498 1.00 33.46 115 VAL B C 1
ATOM 2372 O O . VAL B 1 127 ? 48.257 35.532 51.298 1.00 34.49 115 VAL B O 1
ATOM 2384 N N . LYS B 1 129 ? 49.330 38.341 52.527 1.00 34.47 117 LYS B N 1
ATOM 2385 C CA . LYS B 1 129 ? 50.485 38.960 51.889 1.00 31.42 117 LYS B CA 1
ATOM 2386 C C . LYS B 1 129 ? 50.693 38.285 50.529 1.00 31.86 117 LYS B C 1
ATOM 2387 O O . LYS B 1 129 ? 50.936 38.970 49.528 1.00 33.38 117 LYS B O 1
ATOM 2393 N N . ASP B 1 130 ? 50.540 36.963 50.476 1.00 29.33 118 ASP B N 1
ATOM 2394 C CA . ASP B 1 130 ? 50.730 36.265 49.212 1.00 32.55 118 ASP B CA 1
ATOM 2395 C C . ASP B 1 130 ? 49.658 36.642 48.233 1.00 31.86 118 ASP B C 1
ATOM 2396 O O . ASP B 1 130 ? 49.928 36.904 47.069 1.00 31.36 118 ASP B O 1
ATOM 2401 N N . LEU B 1 131 ? 48.424 36.669 48.724 1.00 32.08 119 LEU B N 1
ATOM 2402 C CA . LEU B 1 131 ? 47.298 37.052 47.908 1.00 26.58 119 LEU B CA 1
ATOM 2403 C C . LEU B 1 131 ? 47.568 38.434 47.350 1.00 28.64 119 LEU B C 1
ATOM 2404 O O . LEU B 1 131 ? 47.439 38.632 46.143 1.00 31.60 119 LEU B O 1
ATOM 2409 N N . ALA B 1 132 ? 48.001 39.372 48.193 1.00 28.43 120 ALA B N 1
ATOM 2410 C CA . ALA B 1 132 ? 48.173 40.754 47.714 1.00 28.80 120 ALA B CA 1
ATOM 2411 C C . ALA B 1 132 ? 49.149 40.789 46.564 1.00 31.30 120 ALA B C 1
ATOM 2412 O O . ALA B 1 132 ? 48.872 41.403 45.528 1.00 30.67 120 ALA B O 1
ATOM 2414 N N . HIS B 1 133 ? 50.271 40.085 46.727 1.00 32.66 121 HIS B N 1
ATOM 2415 C CA . HIS B 1 133 ? 51.296 40.074 45.705 1.00 32.92 121 HIS B CA 1
ATOM 2416 C C . HIS B 1 133 ? 50.744 39.520 44.390 1.00 34.08 121 HIS B C 1
ATOM 2417 O O . HIS B 1 133 ? 51.066 40.046 43.338 1.00 36.63 121 HIS B O 1
ATOM 2430 N N . GLU B 1 134 ? 49.868 38.513 44.447 1.00 32.95 122 GLU B N 1
ATOM 2431 C CA . GLU B 1 134 ? 49.276 37.959 43.227 1.00 32.22 122 GLU B CA 1
ATOM 2432 C C . GLU B 1 134 ? 48.282 38.918 42.614 1.00 33.20 122 GLU B C 1
ATOM 2433 O O . GLU B 1 134 ? 48.185 39.061 41.383 1.00 31.96 122 GLU B O 1
ATOM 2439 N N . LEU B 1 135 ? 47.531 39.590 43.476 1.00 33.58 123 LEU B N 1
ATOM 2440 C CA . LEU B 1 135 ? 46.608 40.581 42.989 1.00 32.75 123 LEU B CA 1
ATOM 2441 C C . LEU B 1 135 ? 47.384 41.690 42.279 1.00 33.90 123 LEU B C 1
ATOM 2442 O O . LEU B 1 135 ? 46.912 42.254 41.299 1.00 36.01 123 LEU B O 1
ATOM 2447 N N . GLU B 1 136 ? 48.616 41.945 42.700 1.00 32.32 124 GLU B N 1
ATOM 2448 C CA . GLU B 1 136 ? 49.366 42.965 42.003 1.00 32.43 124 GLU B CA 1
ATOM 2449 C C . GLU B 1 136 ? 49.718 42.457 40.656 1.00 33.92 124 GLU B C 1
ATOM 2450 O O . GLU B 1 136 ? 49.618 43.176 39.675 1.00 39.95 124 GLU B O 1
ATOM 2456 N N . LYS B 1 137 ? 50.109 41.200 40.588 1.00 35.33 125 LYS B N 1
ATOM 2457 C CA . LYS B 1 137 ? 50.408 40.621 39.293 1.00 35.69 125 LYS B CA 1
ATOM 2458 C C . LYS B 1 137 ? 49.169 40.586 38.398 1.00 35.18 125 LYS B C 1
ATOM 2459 O O . LYS B 1 137 ? 49.244 40.935 37.240 1.00 36.79 125 LYS B O 1
ATOM 2465 N N . LEU B 1 138 ? 48.015 40.252 38.951 1.00 35.22 126 LEU B N 1
ATOM 2466 C CA . LEU B 1 138 ? 46.820 40.176 38.129 1.00 34.93 126 LEU B CA 1
ATOM 2467 C C . LEU B 1 138 ? 46.378 41.567 37.676 1.00 34.58 126 LEU B C 1
ATOM 2468 O O . LEU B 1 138 ? 45.917 41.747 36.547 1.00 35.40 126 LEU B O 1
ATOM 2473 N N . ALA B 1 139 ? 46.508 42.561 38.539 1.00 31.28 127 ALA B N 1
ATOM 2474 C CA . ALA B 1 139 ? 46.094 43.884 38.121 1.00 34.01 127 ALA B CA 1
ATOM 2475 C C . ALA B 1 139 ? 46.899 44.301 36.903 1.00 37.41 127 ALA B C 1
ATOM 2476 O O . ALA B 1 139 ? 46.395 45.030 36.068 1.00 37.82 127 ALA B O 1
ATOM 2478 N N . GLU B 1 140 ? 48.146 43.829 36.797 1.00 37.76 128 GLU B N 1
ATOM 2479 C CA . GLU B 1 140 ? 49.013 44.305 35.743 1.00 38.34 128 GLU B CA 1
ATOM 2480 C C . GLU B 1 140 ? 48.928 43.467 34.487 1.00 38.50 128 GLU B C 1
ATOM 2481 O O . GLU B 1 140 ? 48.774 43.995 33.390 1.00 37.86 128 GLU B O 1
ATOM 2487 N N . PHE B 1 141 ? 48.994 42.156 34.671 1.00 38.36 129 PHE B N 1
ATOM 2488 C CA . PHE B 1 141 ? 49.124 41.219 33.576 1.00 37.99 129 PHE B CA 1
ATOM 2489 C C . PHE B 1 141 ? 47.859 40.420 33.319 1.00 38.26 129 PHE B C 1
ATOM 2490 O O . PHE B 1 141 ? 47.742 39.760 32.285 1.00 40.48 129 PHE B O 1
ATOM 2498 N N . GLY B 1 142 ? 46.909 40.492 34.241 1.00 38.09 130 GLY B N 1
ATOM 2499 C CA . GLY B 1 142 ? 45.673 39.706 34.140 1.00 37.10 130 GLY B CA 1
ATOM 2500 C C . GLY B 1 142 ? 44.675 40.278 33.151 1.00 37.02 130 GLY B C 1
ATOM 2501 O O . GLY B 1 142 ? 44.832 41.395 32.654 1.00 37.29 130 GLY B O 1
ATOM 2502 N N . ASN B 1 143 ? 43.645 39.490 32.871 1.00 37.16 131 ASN B N 1
ATOM 2503 C CA . ASN B 1 143 ? 42.624 39.795 31.879 1.00 36.73 131 ASN B CA 1
ATOM 2504 C C . ASN B 1 143 ? 41.838 41.084 32.182 1.00 38.47 131 ASN B C 1
ATOM 2505 O O . ASN B 1 143 ? 41.034 41.141 33.112 1.00 37.52 131 ASN B O 1
ATOM 2510 N N . LYS B 1 144 ? 42.050 42.102 31.360 1.00 41.44 132 LYS B N 1
ATOM 2511 C CA . LYS B 1 144 ? 41.469 43.434 31.575 1.00 43.20 132 LYS B CA 1
ATOM 2512 C C . LYS B 1 144 ? 39.966 43.474 31.870 1.00 38.98 132 LYS B C 1
ATOM 2513 O O . LYS B 1 144 ? 39.520 44.307 32.655 1.00 38.68 132 LYS B O 1
ATOM 2519 N N . ASN B 1 145 ? 39.174 42.585 31.284 1.00 35.62 133 ASN B N 1
ATOM 2520 C CA . ASN B 1 145 ? 37.728 42.609 31.591 1.00 33.78 133 ASN B CA 1
ATOM 2521 C C . ASN B 1 145 ? 37.319 41.950 32.921 1.00 34.58 133 ASN B C 1
ATOM 2522 O O . ASN B 1 145 ? 36.149 41.658 33.144 1.00 33.56 133 ASN B O 1
ATOM 2527 N N . LEU B 1 146 ? 38.277 41.682 33.796 1.00 34.21 134 LEU B N 1
ATOM 2528 C CA . LEU B 1 146 ? 37.967 41.060 35.060 1.00 30.4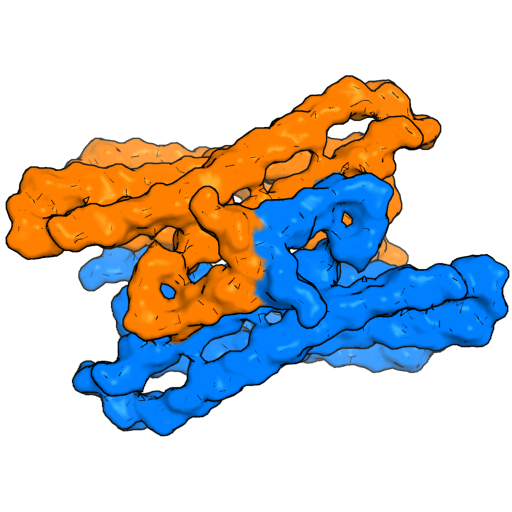9 134 LEU B CA 1
ATOM 2529 C C . LEU B 1 146 ? 38.620 41.882 36.139 1.00 30.76 134 LEU B C 1
ATOM 2530 O O . LEU B 1 146 ? 38.758 41.481 37.299 1.00 29.84 134 LEU B O 1
ATOM 2535 N N . ALA B 1 147 ? 39.000 43.080 35.748 1.00 32.34 135 ALA B N 1
ATOM 2536 C CA . ALA B 1 147 ? 39.594 43.993 36.692 1.00 33.54 135 ALA B CA 1
ATOM 2537 C C . ALA B 1 147 ? 38.696 44.138 37.911 1.00 32.83 135 ALA B C 1
ATOM 2538 O O . ALA B 1 147 ? 39.172 44.084 39.049 1.00 35.46 135 ALA B O 1
ATOM 2540 N N . SER B 1 148 ? 37.394 44.278 37.678 1.00 31.99 136 SER B N 1
ATOM 2541 C CA . SER B 1 148 ? 36.450 44.434 38.785 1.00 28.03 136 SER B CA 1
ATOM 2542 C C . SER B 1 148 ? 36.664 43.334 39.808 1.00 26.80 136 SER B C 1
ATOM 2543 O O . SER B 1 148 ? 36.725 43.597 41.004 1.00 26.66 136 SER B O 1
ATOM 2546 N N . ASP B 1 149 ? 36.800 42.096 39.342 1.00 27.59 137 ASP B N 1
ATOM 2547 C CA . ASP B 1 149 ? 36.987 40.972 40.257 1.00 27.39 137 ASP B CA 1
ATOM 2548 C C . ASP B 1 149 ? 38.315 41.052 40.982 1.00 25.98 137 ASP B C 1
ATOM 2549 O O . ASP B 1 149 ? 38.392 40.812 42.188 1.00 21.45 137 ASP B O 1
ATOM 2554 N N . THR B 1 150 ? 39.353 41.470 40.269 1.00 26.72 138 THR B N 1
ATOM 2555 C CA . THR B 1 150 ? 40.616 41.711 40.920 1.00 26.97 138 THR B CA 1
ATOM 2556 C C . THR B 1 150 ? 40.464 42.748 42.005 1.00 28.67 138 THR B C 1
ATOM 2557 O O . THR B 1 150 ? 41.009 42.557 43.099 1.00 30.02 138 THR B O 1
ATOM 2561 N N . LEU B 1 151 ? 39.756 43.843 41.713 1.00 26.83 139 LEU B N 1
ATOM 2562 C CA . LEU B 1 151 ? 39.637 44.914 42.691 1.00 29.21 139 LEU B CA 1
ATOM 2563 C C . LEU B 1 151 ? 38.826 44.423 43.861 1.00 32.71 139 LEU B C 1
ATOM 2564 O O . LEU B 1 151 ? 39.186 44.662 45.023 1.00 37.21 139 LEU B O 1
ATOM 2569 N N . ASN B 1 152 ? 37.733 43.726 43.575 1.00 27.35 140 ASN B N 1
ATOM 2570 C CA . ASN B 1 152 ? 36.955 43.195 44.645 1.00 28.30 140 ASN B CA 1
ATOM 2571 C C . ASN B 1 152 ? 37.853 42.368 45.510 1.00 31.00 140 ASN B C 1
ATOM 2572 O O . ASN B 1 152 ? 37.791 42.479 46.713 1.00 34.67 140 ASN B O 1
ATOM 2577 N N . ALA B 1 153 ? 38.700 41.528 44.919 1.00 30.77 141 ALA B N 1
ATOM 2578 C CA . ALA B 1 153 ? 39.486 40.652 45.766 1.00 30.97 141 ALA B CA 1
ATOM 2579 C C . ALA B 1 153 ? 40.411 41.496 46.639 1.00 29.65 141 ALA B C 1
ATOM 2580 O O . ALA B 1 153 ? 40.634 41.159 47.785 1.00 31.02 141 ALA B O 1
ATOM 2582 N N . ALA B 1 154 ? 40.914 42.608 46.118 1.00 27.06 142 ALA B N 1
ATOM 2583 C CA . ALA B 1 154 ? 41.910 43.359 46.850 1.00 26.31 142 ALA B CA 1
ATOM 2584 C C . ALA B 1 154 ? 41.250 43.959 48.071 1.00 28.35 142 ALA B C 1
ATOM 2585 O O . ALA B 1 154 ? 41.774 43.914 49.171 1.00 30.96 142 ALA B O 1
ATOM 2587 N N . ASP B 1 155 ? 40.082 44.540 47.873 1.00 28.20 143 ASP B N 1
ATOM 2588 C CA . ASP B 1 155 ? 39.357 45.109 48.971 1.00 24.25 143 ASP B CA 1
ATOM 2589 C C . ASP B 1 155 ? 39.118 44.018 50.023 1.00 25.98 143 ASP B C 1
ATOM 2590 O O . ASP B 1 155 ? 39.325 44.270 51.209 1.00 29.18 143 ASP B O 1
ATOM 2595 N N . LEU B 1 156 ? 38.722 42.797 49.635 1.00 26.62 144 LEU B N 1
ATOM 2596 C CA . LEU B 1 156 ? 38.527 41.752 50.654 1.00 27.31 144 LEU B CA 1
ATOM 2597 C C . LEU B 1 156 ? 39.839 41.418 51.324 1.00 31.67 144 LEU B C 1
ATOM 2598 O O . LEU B 1 156 ? 39.925 41.393 52.547 1.00 36.10 144 LEU B O 1
ATOM 2603 N N . CYS B 1 157 ? 40.883 41.228 50.525 1.00 33.64 145 CYS B N 1
ATOM 2604 C CA . CYS B 1 157 ? 42.225 40.953 51.041 1.00 32.31 145 CYS B CA 1
ATOM 2605 C C . CYS B 1 157 ? 42.590 41.950 52.122 1.00 32.98 145 CYS B C 1
ATOM 2606 O O . CYS B 1 157 ? 42.972 41.586 53.245 1.00 33.41 145 CYS B O 1
ATOM 2609 N N . HIS B 1 158 ? 42.440 43.222 51.794 1.00 31.79 146 HIS B N 1
ATOM 2610 C CA . HIS B 1 158 ? 42.767 44.253 52.737 1.00 30.39 146 HIS B CA 1
ATOM 2611 C C . HIS B 1 158 ? 41.979 44.141 54.023 1.00 31.48 146 HIS B C 1
ATOM 2612 O O . HIS B 1 158 ? 42.538 44.268 55.121 1.00 30.10 146 HIS B O 1
ATOM 2619 N N . ALA B 1 159 ? 40.684 43.867 53.898 1.00 32.01 147 ALA B N 1
ATOM 2620 C CA . ALA B 1 159 ? 39.845 43.745 55.093 1.00 29.52 147 ALA B CA 1
ATOM 2621 C C . ALA B 1 159 ? 40.291 42.567 55.914 1.00 29.56 147 ALA B C 1
ATOM 2622 O O . ALA B 1 159 ? 40.303 42.627 57.146 1.00 31.38 147 ALA B O 1
ATOM 2624 N N . VAL B 1 160 ? 40.649 41.474 55.253 1.00 27.03 148 VAL B N 1
ATOM 2625 C CA . VAL B 1 160 ? 40.991 40.311 56.028 1.00 25.45 148 VAL B CA 1
ATOM 2626 C C . VAL B 1 160 ? 42.229 40.625 56.826 1.00 26.16 148 VAL B C 1
ATOM 2627 O O . VAL B 1 160 ? 42.290 40.368 58.027 1.00 25.06 148 VAL B O 1
ATOM 2631 N N . PHE B 1 161 ? 43.193 41.259 56.178 1.00 26.09 149 PHE B N 1
ATOM 2632 C CA . PHE B 1 161 ? 44.314 41.722 56.944 1.00 25.33 149 PHE B CA 1
ATOM 2633 C C . PHE B 1 161 ? 43.856 42.571 58.137 1.00 27.09 149 PHE B C 1
ATOM 2634 O O . PHE B 1 161 ? 44.340 42.408 59.244 1.00 28.30 149 PHE B O 1
ATOM 2642 N N . GLN B 1 162 ? 42.934 43.492 57.934 1.00 29.63 150 GLN B N 1
ATOM 2643 C CA . GLN B 1 162 ? 42.534 44.298 59.082 1.00 31.38 150 GLN B CA 1
ATOM 2644 C C . GLN B 1 162 ? 41.906 43.419 60.140 1.00 31.18 150 GLN B C 1
ATOM 2645 O O . GLN B 1 162 ? 42.262 43.517 61.295 1.00 34.67 150 GLN B O 1
ATOM 2651 N N . VAL B 1 163 ? 41.027 42.507 59.745 1.00 33.20 151 VAL B N 1
ATOM 2652 C CA . VAL B 1 163 ? 40.425 41.545 60.703 1.00 29.75 151 VAL B CA 1
ATOM 2653 C C . VAL B 1 163 ? 41.491 40.823 61.504 1.00 28.97 151 VAL B C 1
ATOM 2654 O O . VAL B 1 163 ? 41.468 40.817 62.727 1.00 29.57 151 VAL B O 1
ATOM 2658 N N . GLU B 1 164 ? 42.453 40.241 60.811 1.00 28.95 152 GLU B N 1
ATOM 2659 C CA . GLU B 1 164 ? 43.422 39.439 61.474 1.00 28.48 152 GLU B CA 1
ATOM 2660 C C . GLU B 1 164 ? 44.364 40.221 62.315 1.00 30.41 152 GLU B C 1
ATOM 2661 O O . GLU B 1 164 ? 44.733 39.733 63.388 1.00 34.63 152 GLU B O 1
ATOM 2667 N N . LYS B 1 165 ? 44.743 41.435 61.883 1.00 27.90 153 LYS B N 1
ATOM 2668 C CA . LYS B 1 165 ? 45.617 42.285 62.711 1.00 24.13 153 LYS B CA 1
ATOM 2669 C C . LYS B 1 165 ? 45.001 42.474 64.066 1.00 27.22 153 LYS B C 1
ATOM 2670 O O . LYS B 1 165 ? 45.650 42.242 65.074 1.00 31.62 153 LYS B O 1
ATOM 2676 N N . VAL B 1 166 ? 43.728 42.850 64.103 1.00 27.91 154 VAL B N 1
ATOM 2677 C CA . VAL B 1 166 ? 43.042 42.975 65.368 1.00 27.71 154 VAL B CA 1
ATOM 2678 C C . VAL B 1 166 ? 43.224 41.693 66.151 1.00 31.69 154 VAL B C 1
ATOM 2679 O O . VAL B 1 166 ? 43.687 41.725 67.292 1.00 34.95 154 VAL B O 1
ATOM 2683 N N . ASN B 1 167 ? 42.930 40.550 65.545 1.00 31.99 155 ASN B N 1
ATOM 2684 C CA . ASN B 1 167 ? 43.047 39.322 66.306 1.00 31.21 155 ASN B CA 1
ATOM 2685 C C . ASN B 1 167 ? 44.488 39.029 66.734 1.00 33.70 155 ASN B C 1
ATOM 2686 O O . ASN B 1 167 ? 44.717 38.504 67.825 1.00 33.56 155 ASN B O 1
ATOM 2691 N N . VAL B 1 168 ? 45.480 39.384 65.923 1.00 34.10 156 VAL B N 1
ATOM 2692 C CA . VAL B 1 168 ? 46.834 39.216 66.430 1.00 33.89 156 VAL B CA 1
ATOM 2693 C C . VAL B 1 168 ? 47.081 40.067 67.685 1.00 35.20 156 VAL B C 1
ATOM 2694 O O . VAL B 1 168 ? 47.607 39.572 68.671 1.00 36.77 156 VAL B O 1
ATOM 2698 N N . LEU B 1 169 ? 46.695 41.340 67.657 1.00 34.39 157 LEU B N 1
ATOM 2699 C CA . LEU B 1 169 ? 46.986 42.202 68.783 1.00 32.70 157 LEU B CA 1
ATOM 2700 C C . LEU B 1 169 ? 46.190 41.822 70.030 1.00 34.01 157 LEU B C 1
ATOM 2701 O O . LEU B 1 169 ? 46.746 41.915 71.135 1.00 35.21 157 LEU B O 1
ATOM 2706 N N . ILE B 1 170 ? 44.926 41.390 69.886 1.00 30.46 158 ILE B N 1
ATOM 2707 C CA . ILE B 1 170 ? 44.174 41.047 71.098 1.00 31.29 158 ILE B CA 1
ATOM 2708 C C . ILE B 1 170 ? 44.862 39.948 71.849 1.00 31.44 158 ILE B C 1
ATOM 2709 O O . ILE B 1 170 ? 44.821 39.918 73.075 1.00 32.86 158 ILE B O 1
ATOM 2714 N N . ASN B 1 171 ? 45.539 39.072 71.133 1.00 31.40 159 ASN B N 1
ATOM 2715 C CA . ASN B 1 171 ? 46.281 38.042 71.818 1.00 33.66 159 ASN B CA 1
ATOM 2716 C C . ASN B 1 171 ? 47.578 38.537 72.364 1.00 35.97 159 ASN B C 1
ATOM 2717 O O . ASN B 1 171 ? 47.852 38.317 73.536 1.00 34.90 159 ASN B O 1
ATOM 2722 N N . LEU B 1 172 ? 48.380 39.216 71.540 1.00 38.12 160 LEU B N 1
ATOM 2723 C CA . LEU B 1 172 ? 49.669 39.717 72.025 1.00 38.77 160 LEU B CA 1
ATOM 2724 C C . LEU B 1 172 ? 49.561 40.385 73.376 1.00 39.89 160 LEU B C 1
ATOM 2725 O O . LEU B 1 172 ? 50.320 40.062 74.276 1.00 40.83 160 LEU B O 1
ATOM 2730 N N . LYS B 1 173 ? 48.601 41.298 73.519 1.00 39.06 161 LYS B N 1
ATOM 2731 C CA . LYS B 1 173 ? 48.506 42.101 74.722 1.00 38.50 161 LYS B CA 1
ATOM 2732 C C . LYS B 1 173 ? 48.484 41.304 76.015 1.00 38.20 161 LYS B C 1
ATOM 2733 O O . LYS B 1 173 ? 48.842 41.826 77.054 1.00 41.94 161 LYS B O 1
ATOM 2739 N N . GLU B 1 174 ? 48.096 40.041 75.933 1.00 39.38 162 GLU B N 1
ATOM 2740 C CA . GLU B 1 174 ? 48.030 39.134 77.073 1.00 38.64 162 GLU B CA 1
ATOM 2741 C C . GLU B 1 174 ? 49.347 38.392 77.324 1.00 37.27 162 GLU B C 1
ATOM 2742 O O . GLU B 1 174 ? 49.512 37.768 78.370 1.00 37.91 162 GLU B O 1
ATOM 2748 N N . ILE B 1 175 ? 50.259 38.442 76.356 1.00 36.75 163 ILE B N 1
ATOM 2749 C CA . ILE B 1 175 ? 51.533 37.694 76.395 1.00 38.12 163 ILE B CA 1
ATOM 2750 C C . ILE B 1 175 ? 52.670 38.474 77.097 1.00 38.31 163 ILE B C 1
ATOM 2751 O O . ILE B 1 175 ? 53.045 39.580 76.695 1.00 36.32 163 ILE B O 1
ATOM 2756 N N . SER B 1 176 ? 53.208 37.880 78.157 1.00 39.02 164 SER B N 1
ATOM 2757 C CA . SER B 1 176 ? 54.120 38.585 79.054 1.00 38.07 164 SER B CA 1
ATOM 2758 C C . SER B 1 176 ? 55.541 38.574 78.520 1.00 38.62 164 SER B C 1
ATOM 2759 O O . SER B 1 176 ? 56.349 39.444 78.856 1.00 36.09 164 SER B O 1
ATOM 2762 N N . ASP B 1 177 ? 55.833 37.582 77.684 1.00 40.54 165 ASP B N 1
ATOM 2763 C CA . ASP B 1 177 ? 57.149 37.448 77.074 1.00 41.36 165 ASP B CA 1
ATOM 2764 C C . ASP B 1 177 ? 57.395 38.628 76.131 1.00 41.75 165 ASP B C 1
ATOM 2765 O O . ASP B 1 177 ? 56.844 38.679 75.026 1.00 42.92 165 ASP B O 1
ATOM 2770 N N . GLU B 1 178 ? 58.222 39.574 76.554 1.00 41.71 166 GLU B N 1
ATOM 2771 C CA . GLU B 1 178 ? 58.418 40.766 75.741 1.00 44.34 166 GLU B CA 1
ATOM 2772 C C . GLU B 1 178 ? 59.027 40.489 74.352 1.00 45.09 166 GLU B C 1
ATOM 2773 O O . GLU B 1 178 ? 58.569 41.016 73.343 1.00 42.81 166 GLU B O 1
ATOM 2779 N N . THR B 1 179 ? 60.066 39.666 74.281 1.00 47.19 167 THR B N 1
ATOM 2780 C CA . THR B 1 179 ? 60.713 39.515 72.980 1.00 47.20 167 THR B CA 1
ATOM 2781 C C . THR B 1 179 ? 59.731 38.916 71.995 1.00 45.17 167 THR B C 1
ATOM 2782 O O . THR B 1 179 ? 59.617 39.420 70.891 1.00 47.04 167 THR B O 1
ATOM 2786 N N . PHE B 1 180 ? 58.992 37.876 72.398 1.00 42.20 168 PHE B N 1
ATOM 2787 C CA . PHE B 1 180 ? 57.927 37.333 71.534 1.00 39.22 168 PHE B CA 1
ATOM 2788 C C . PHE B 1 180 ? 57.039 38.460 71.016 1.00 35.25 168 PHE B C 1
ATOM 2789 O O . PHE B 1 180 ? 56.809 38.552 69.831 1.00 34.22 168 PHE B O 1
ATOM 2797 N N . ARG B 1 181 ? 56.575 39.333 71.900 1.00 32.46 169 ARG B N 1
ATOM 2798 C CA . ARG B 1 181 ? 55.755 40.463 71.459 1.00 30.39 169 ARG B CA 1
ATOM 2799 C C . ARG B 1 181 ? 56.481 41.388 70.482 1.00 30.63 169 ARG B C 1
ATOM 2800 O O . ARG B 1 181 ? 55.924 41.746 69.440 1.00 32.44 169 ARG B O 1
ATOM 2808 N N . LYS B 1 182 ? 57.693 41.815 70.800 1.00 31.30 170 LYS B N 1
ATOM 2809 C CA . LYS B 1 182 ? 58.348 42.756 69.877 1.00 34.76 170 LYS B CA 1
ATOM 2810 C C . LYS B 1 182 ? 58.598 42.144 68.491 1.00 34.44 170 LYS B C 1
ATOM 2811 O O . LYS B 1 182 ? 58.467 42.828 67.492 1.00 33.30 170 LYS B O 1
ATOM 2817 N N . ASN B 1 183 ? 58.923 40.854 68.445 1.00 34.89 171 ASN B N 1
ATOM 2818 C CA . ASN B 1 183 ? 59.061 40.131 67.196 1.00 36.53 171 ASN B CA 1
ATOM 2819 C C . ASN B 1 183 ? 57.779 40.103 66.395 1.00 40.56 171 ASN B C 1
ATOM 2820 O O . ASN B 1 183 ? 57.761 40.496 65.225 1.00 44.82 171 ASN B O 1
ATOM 2833 N N . LEU B 1 185 ? 55.208 41.833 66.582 1.00 38.83 173 LEU B N 1
ATOM 2834 C CA . LEU B 1 185 ? 54.761 43.166 66.197 1.00 39.69 173 LEU B CA 1
ATOM 2835 C C . LEU B 1 185 ? 55.520 43.632 64.994 1.00 41.71 173 LEU B C 1
ATOM 2836 O O . LEU B 1 185 ? 54.964 44.280 64.103 1.00 42.97 173 LEU B O 1
ATOM 2841 N N . GLU B 1 186 ? 56.801 43.288 64.990 1.00 42.88 174 GLU B N 1
ATOM 2842 C CA . GLU B 1 186 ? 57.722 43.576 63.910 1.00 43.84 174 GLU B CA 1
ATOM 2843 C C . GLU B 1 186 ? 57.323 42.916 62.606 1.00 40.94 174 GLU B C 1
ATOM 2844 O O . GLU B 1 186 ? 57.248 43.583 61.583 1.00 39.85 174 GLU B O 1
ATOM 2850 N N . GLU B 1 187 ? 57.113 41.601 62.649 1.00 38.59 175 GLU B N 1
ATOM 2851 C CA . GLU B 1 187 ? 56.625 40.860 61.510 1.00 39.66 175 GLU B CA 1
ATOM 2852 C C . GLU B 1 187 ? 55.346 41.524 61.014 1.00 37.66 175 GLU B C 1
ATOM 2853 O O . GLU B 1 187 ? 55.223 41.881 59.826 1.00 37.35 175 GLU B O 1
ATOM 2859 N N . LEU B 1 188 ? 54.412 41.732 61.944 1.00 34.58 176 LEU B N 1
ATOM 2860 C CA . LEU B 1 188 ? 53.109 42.275 61.621 1.00 31.41 176 LEU B CA 1
ATOM 2861 C C . LEU B 1 188 ? 53.260 43.564 60.830 1.00 30.17 176 LEU B C 1
ATOM 2862 O O . LEU B 1 188 ? 52.544 43.803 59.873 1.00 27.16 176 LEU B O 1
ATOM 2867 N N . GLU B 1 189 ? 54.211 44.395 61.208 1.00 33.41 177 GLU B N 1
ATOM 2868 C CA . GLU B 1 189 ? 54.316 45.662 60.532 1.00 37.91 177 GLU B CA 1
ATOM 2869 C C . GLU B 1 189 ? 54.821 45.503 59.098 1.00 40.66 177 GLU B C 1
ATOM 2870 O O . GLU B 1 189 ? 54.379 46.223 58.200 1.00 42.37 177 GLU B O 1
ATOM 2876 N N . GLU B 1 190 ? 55.708 44.533 58.879 1.00 40.42 178 GLU B N 1
ATOM 2877 C CA . GLU B 1 190 ? 56.229 44.219 57.556 1.00 39.41 178 GLU B CA 1
ATOM 2878 C C . GLU B 1 190 ? 55.163 43.678 56.645 1.00 35.09 178 GLU B C 1
ATOM 2879 O O . GLU B 1 190 ? 55.107 44.014 55.456 1.00 31.82 178 GLU B O 1
ATOM 2885 N N . GLN B 1 191 ? 54.374 42.757 57.177 1.00 31.79 179 GLN B N 1
ATOM 2886 C CA . GLN B 1 191 ? 53.336 42.168 56.375 1.00 32.49 179 GLN B CA 1
ATOM 2887 C C . GLN B 1 191 ? 52.338 43.242 56.033 1.00 31.82 179 GLN B C 1
ATOM 2888 O O . GLN B 1 191 ? 51.879 43.320 54.890 1.00 30.61 179 GLN B O 1
ATOM 2894 N N . GLU B 1 192 ? 52.021 44.085 57.020 1.00 31.18 180 GLU B N 1
ATOM 2895 C CA . GLU B 1 192 ? 51.133 45.196 56.796 1.00 30.42 180 GLU B CA 1
ATOM 2896 C C . GLU B 1 192 ? 51.635 46.025 55.644 1.00 31.53 180 GLU B C 1
ATOM 2897 O O . GLU B 1 192 ? 50.886 46.294 54.710 1.00 34.64 180 GLU B O 1
ATOM 2903 N N . ALA B 1 193 ? 52.908 46.404 55.690 1.00 30.86 181 ALA B N 1
ATOM 2904 C CA . ALA B 1 193 ? 53.457 47.295 54.667 1.00 29.80 181 ALA B CA 1
ATOM 2905 C C . ALA B 1 193 ? 53.429 46.649 53.281 1.00 28.15 181 ALA B C 1
ATOM 2906 O O . ALA B 1 193 ? 53.114 47.317 52.305 1.00 30.48 181 ALA B O 1
A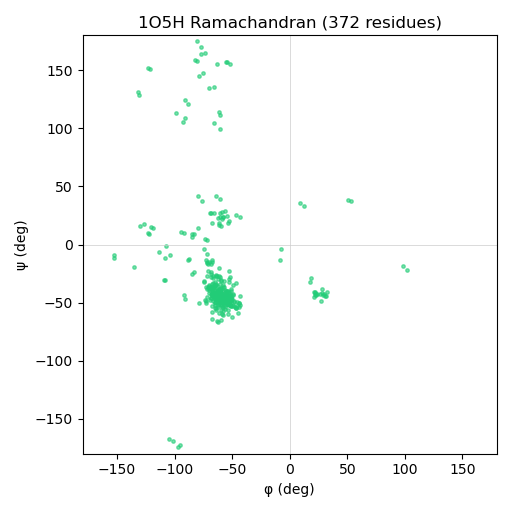TOM 2908 N N . GLN B 1 194 ? 53.735 45.362 53.194 1.00 25.46 182 GLN B N 1
ATOM 2909 C CA . GLN B 1 194 ? 53.736 44.695 51.919 1.00 28.39 182 GLN B CA 1
ATOM 2910 C C . GLN B 1 194 ? 52.322 44.625 51.364 1.00 29.95 182 GLN B C 1
ATOM 2911 O O . GLN B 1 194 ? 52.083 44.907 50.174 1.00 28.62 182 GLN B O 1
ATOM 2917 N N . ILE B 1 195 ? 51.373 44.311 52.249 1.00 31.69 183 ILE B N 1
ATOM 2918 C CA . ILE B 1 195 ? 49.980 44.255 51.883 1.00 27.45 183 ILE B CA 1
ATOM 2919 C C . ILE B 1 195 ? 49.481 45.627 51.479 1.00 29.28 183 ILE B C 1
ATOM 2920 O O . ILE B 1 195 ? 48.931 45.762 50.383 1.00 29.64 183 ILE B O 1
ATOM 2925 N N . GLU B 1 196 ? 49.699 46.651 52.312 1.00 31.36 184 GLU B N 1
ATOM 2926 C CA . GLU B 1 196 ? 49.286 48.024 51.945 1.00 32.40 184 GLU B CA 1
ATOM 2927 C C . GLU B 1 196 ? 49.793 48.408 50.570 1.00 31.21 184 GLU B C 1
ATOM 2928 O O . GLU B 1 196 ? 49.036 48.910 49.747 1.00 32.82 184 GLU B O 1
ATOM 2934 N N . GLY B 1 197 ? 51.078 48.157 50.323 1.00 29.92 185 GLY B N 1
ATOM 2935 C CA . GLY B 1 197 ? 51.751 48.611 49.113 1.00 29.96 185 GLY B CA 1
ATOM 2936 C C . GLY B 1 197 ? 51.134 48.000 47.879 1.00 34.44 185 GLY B C 1
ATOM 2937 O O . GLY B 1 197 ? 50.767 48.710 46.921 1.00 34.10 185 GLY B O 1
ATOM 2938 N N . CYS B 1 198 ? 51.014 46.676 47.897 1.00 34.61 186 CYS B N 1
ATOM 2939 C CA . CYS B 1 198 ? 50.328 45.992 46.840 1.00 37.69 186 CYS B CA 1
ATOM 2940 C C . CYS B 1 198 ? 48.910 46.559 46.682 1.00 38.82 186 CYS B C 1
ATOM 2941 O O . CYS B 1 198 ? 48.474 46.900 45.572 1.00 39.81 186 CYS B O 1
ATOM 2944 N N . TYR B 1 199 ? 48.207 46.679 47.804 1.00 37.57 187 TYR B N 1
ATOM 2945 C CA . TYR B 1 199 ? 46.835 47.118 47.799 1.00 34.56 187 TYR B CA 1
ATOM 2946 C C . TYR B 1 199 ? 46.707 48.430 47.069 1.00 33.64 187 TYR B C 1
ATOM 2947 O O . TYR B 1 199 ? 45.952 48.536 46.094 1.00 32.63 187 TYR B O 1
ATOM 2956 N N . GLN B 1 200 ? 47.466 49.421 47.535 1.00 34.51 188 GLN B N 1
ATOM 2957 C CA . GLN B 1 200 ? 47.415 50.777 46.977 1.00 35.73 188 GLN B CA 1
ATOM 2958 C C . GLN B 1 200 ? 47.725 50.735 45.480 1.00 32.96 188 GLN B C 1
ATOM 2959 O O . GLN B 1 200 ? 46.939 51.215 44.672 1.00 30.18 188 GLN B O 1
ATOM 2965 N N . ARG B 1 201 ? 48.841 50.095 45.123 1.00 34.50 189 ARG B N 1
ATOM 2966 C CA . ARG B 1 201 ? 49.177 49.821 43.717 1.00 35.93 189 ARG B CA 1
ATOM 2967 C C . ARG B 1 201 ? 48.050 49.154 42.924 1.00 37.23 189 ARG B C 1
ATOM 2968 O O . ARG B 1 201 ? 47.716 49.622 41.834 1.00 41.40 189 ARG B O 1
ATOM 2976 N N . VAL B 1 202 ? 47.447 48.089 43.453 1.00 32.49 190 VAL B N 1
ATOM 2977 C CA . VAL B 1 202 ? 46.330 47.485 42.748 1.00 31.02 190 VAL B CA 1
ATOM 2978 C C . VAL B 1 202 ? 45.207 48.499 42.551 1.00 32.52 190 VAL B C 1
ATOM 2979 O O . VAL B 1 202 ? 44.771 48.702 41.436 1.00 29.67 190 VAL B O 1
ATOM 2983 N N . LYS B 1 203 ? 44.752 49.137 43.628 1.00 36.38 191 LYS B N 1
ATOM 2984 C CA . LYS B 1 203 ? 43.792 50.235 43.493 1.00 41.99 191 LYS B CA 1
ATOM 2985 C C . LYS B 1 203 ? 44.221 51.240 42.408 1.00 41.46 191 LYS B C 1
ATOM 2986 O O . LYS B 1 203 ? 43.454 51.509 41.468 1.00 40.83 191 LYS B O 1
ATOM 2992 N N . LYS B 1 204 ? 45.445 51.756 42.512 1.00 42.67 192 LYS B N 1
ATOM 2993 C CA . LYS B 1 204 ? 45.877 52.858 41.647 1.00 45.18 192 LYS B CA 1
ATOM 2994 C C . LYS B 1 204 ? 45.764 52.427 40.192 1.00 45.91 192 LYS B C 1
ATOM 2995 O O . LYS B 1 204 ? 45.215 53.130 39.360 1.00 46.06 192 LYS B O 1
ATOM 3006 N N . LEU B 1 206 ? 43.909 50.086 38.987 1.00 44.14 194 LEU B N 1
ATOM 3007 C CA . LEU B 1 206 ? 42.612 49.603 38.523 1.00 42.60 194 LEU B CA 1
ATOM 3008 C C . LEU B 1 206 ? 41.429 50.515 38.770 1.00 44.93 194 LEU B C 1
ATOM 3009 O O . LEU B 1 206 ? 40.366 50.257 38.231 1.00 45.53 194 LEU B O 1
ATOM 3014 N N . GLU B 1 207 ? 41.581 51.536 39.606 1.00 47.25 195 GLU B N 1
ATOM 3015 C CA . GLU B 1 207 ? 40.472 52.448 39.904 1.00 52.22 195 GLU B CA 1
ATOM 3016 C C . GLU B 1 207 ? 39.704 52.947 38.657 1.00 54.72 195 GLU B C 1
ATOM 3017 O O . GLU B 1 207 ? 38.496 53.136 38.746 1.00 57.58 195 GLU B O 1
ATOM 3019 N N . GLY B 1 208 ? 40.392 53.122 37.514 1.00 57.56 196 GLY B N 1
ATOM 3020 C CA . GLY B 1 208 ? 39.810 53.657 36.262 1.00 58.73 196 GLY B CA 1
ATOM 3021 C C . GLY B 1 208 ? 38.779 52.817 35.518 1.00 62.99 196 GLY B C 1
ATOM 3022 O O . GLY B 1 208 ? 38.070 53.313 34.647 1.00 63.52 196 GLY B O 1
ATOM 3023 N N . ILE B 1 209 ? 38.685 51.542 35.851 1.00 67.04 197 ILE B N 1
ATOM 3024 C CA . ILE B 1 209 ? 37.690 50.656 35.261 1.00 70.93 197 ILE B CA 1
ATOM 3025 C C . ILE B 1 209 ? 36.277 51.019 35.707 1.00 73.17 197 ILE B C 1
ATOM 3026 O O . ILE B 1 209 ? 35.292 50.594 35.103 1.00 74.19 197 ILE B O 1
ATOM 3031 N N . VAL B 1 210 ? 36.195 51.800 36.775 1.00 74.63 198 VAL B N 1
ATOM 3032 C CA . VAL B 1 210 ? 34.932 52.207 37.358 1.00 78.85 198 VAL B CA 1
ATOM 3033 C C . VAL B 1 210 ? 34.158 53.252 36.524 1.00 80.94 198 VAL B C 1
ATOM 3034 O O . VAL B 1 210 ? 32.964 53.496 36.760 1.00 81.25 198 VAL B O 1
ATOM 3038 N N . TRP B 1 211 ? 34.831 53.850 35.542 1.00 83.84 199 TRP B N 1
ATOM 3039 C CA . TRP B 1 211 ? 34.161 54.720 34.559 1.00 85.83 199 TRP B CA 1
ATOM 3040 C C . TRP B 1 211 ? 34.573 54.390 33.130 1.00 85.25 199 TRP B C 1
ATOM 3041 O O . TRP B 1 211 ? 33.933 54.847 32.191 1.00 86.86 199 TRP B O 1
#

Sequence (376 aa):
EVERLSLKEFCDVAERKPTPGGGAVGSVVGAACALAEVANFTRKKKGYEDVEPEERIVEAEEARLKLFDLAKKDEAFEKVKAYKSSEGELQNALKEAASVPDVIRVKDLAHELEKLAEFGNKNLASDTLNAADLCHAVFQVEKVNVLINLKEISDETFRKNLEELEEQEAQIEGCYQRVKKLEGIVWSSEVERLSLKEFCDVAERKPTPGGGAVGSVVGAACALAEVANFTRKKKGYEDVEPEERIVEAEEARLKLFDLAKKDEAFEKVKAYKSSEGELQNALKEAASVPDVIRVKDLAHELEKLAEFGNKNLASDTLNAADLCHAVFQVEKVNVLINLKEISDETFRKNLEELEEQEAQIEGCYQRVKKLEGIVW

InterPro domains:
  IPR007044 Cyclodeaminase/cyclohydrolase [PF04961] (7-177)
  IPR036178 Formimidoyltransferase-cyclodeaminase-like superfamily [G3DSA:1.20.120.680] (1-202)
  IPR036178 Formimidoyltransferase-cyclodeaminase-like superfamily [SSF101262] (5-200)